Protein AF-A0A8J6VV95-F1 (afdb_monomer_lite)

Secondary structure (DSSP, 8-state):
-----------GGGHHHHHHHHHHHHHHHHHHHHHHHHHHHHSS--BTTB----------S-------HHHHHHHHHHHHHHHHHSS--TTHHHHHHHHHHHHHHHS-SEEEEEEESSTT---TTSHHHHHHHHHHHHSTT--SS--TT-GGG---TTEEEETTEEEEE-TTEEEEEEEE-TT-TTHHHHHHHHHHHHHHHHHHSS--HHHHHHHHHHHHHHHHHHHH-SS--EEEEEE--S-EEEEEETTHHHH---GGGSS-TT---PPSSHHHHHHHHHHHTTTSS-EE-SS---SSS--EEEE-THHHHHHHHHT-TT-GGGSHHHHHHHHHHH--

Radius of gyration: 24.64 Å; chains: 1; bounding box: 71×54×64 Å

Sequence (340 aa):
MLINDFIVIDGEHDRSRLWLRQASDLLTLLVMLRSTIYTRIKGDAGLRRQHIAFVPVGFVGDEELLSLMSDDVQDFLREAQVFICDHHNADAKPVVAKVEQLVRKMFADFNLKGQAKDTQTKSYATYPTLEAFVKSVSRSSSSLLPALDQEALRIPDFLSCIGPFWIEDWGDRQTEERFNFEGWRTEVRSRSGDLLGLLHQIVEGRFPPKLRRPAKELHKLLIREKEAATQEYSTLQSLKTDNIVVALPLDYPHFWTNLHDSEDSFRQQMLEDPGVWRNALGRSLTSQGLVMPVVSQYQAFPWVAVAGRRVTAQLETLFDDRYFMASSELNLLNAILLED

Foldseek 3Di:
DDDDDDDDDDDDPPPPVVVVVVVVSVVVVVLLVCQQVCCVVPVARPDPPDGDRRHDDPDDDDPPPDDDLQVLLLLQLVVLVVVLPDPDDPVVNVLSVLLNVLSLVQQLQKDKDWAAPDPPDDDCVDPVLLLLLLCQCPPPPHDPDDDPPPPSPDDDPQWDDDDQKIKGQRLRTWMKIKGFRPDCPPVCVVSLVVSLVSLVCCLPDPHDPSNNVSSVVVNVQSVVQVVVDPDGSMRMDTDPGSQKMKMFGNNVSVVDDCCPVPPCNPDQPWDDPLVVLQVVRCVLVPPPADWPPSNRGDRHGRMIMGRGNVNVVVVVVLPPPVDPCNDPVNVVVVVVVVVD

Structure (mmCIF, N/CA/C/O backbone):
data_AF-A0A8J6VV95-F1
#
_entry.id   AF-A0A8J6VV95-F1
#
loop_
_atom_site.group_PDB
_atom_site.id
_atom_site.type_symbol
_atom_site.label_atom_id
_atom_site.label_alt_id
_atom_site.label_comp_id
_atom_site.label_asym_id
_atom_site.label_entity_id
_atom_site.label_seq_id
_atom_site.pdbx_PDB_ins_code
_atom_site.Cartn_x
_atom_site.Cartn_y
_atom_site.Cartn_z
_atom_site.occupancy
_atom_site.B_iso_or_equiv
_atom_site.auth_seq_id
_atom_site.auth_comp_id
_atom_site.auth_asym_id
_atom_site.auth_atom_id
_atom_site.pdbx_PDB_model_num
ATOM 1 N N . MET A 1 1 ? -14.379 -13.413 -6.705 1.00 35.03 1 MET A N 1
ATOM 2 C CA . MET A 1 1 ? -15.800 -13.199 -7.048 1.00 35.03 1 MET A CA 1
ATOM 3 C C . MET A 1 1 ? -16.519 -12.979 -5.731 1.00 35.03 1 MET A C 1
ATOM 5 O O . MET A 1 1 ? -16.798 -13.952 -5.051 1.00 35.03 1 MET A O 1
ATOM 9 N N . LEU A 1 2 ? -16.668 -11.723 -5.307 1.00 34.22 2 LEU A N 1
ATOM 10 C CA . LEU A 1 2 ? -17.417 -11.393 -4.092 1.00 34.22 2 LEU A CA 1
ATOM 11 C C . LEU A 1 2 ? -18.894 -11.274 -4.470 1.00 34.22 2 LEU A C 1
ATOM 13 O O . LEU A 1 2 ? -19.224 -10.630 -5.467 1.00 34.22 2 LEU A O 1
ATOM 17 N N . ILE A 1 3 ? -19.748 -11.970 -3.725 1.00 39.31 3 ILE A N 1
ATOM 18 C CA . ILE A 1 3 ? -21.193 -12.015 -3.950 1.00 39.31 3 ILE A CA 1
ATOM 19 C C . ILE A 1 3 ? -21.797 -10.770 -3.312 1.00 39.31 3 ILE A C 1
ATOM 21 O O . ILE A 1 3 ? -22.096 -10.764 -2.125 1.00 39.31 3 ILE A O 1
ATOM 25 N N . ASN A 1 4 ? -21.955 -9.714 -4.099 1.00 38.78 4 ASN A N 1
ATOM 26 C CA . ASN A 1 4 ? -22.555 -8.467 -3.643 1.00 38.78 4 ASN A CA 1
ATOM 27 C C . ASN A 1 4 ? -23.874 -8.267 -4.389 1.00 38.78 4 ASN A C 1
ATOM 29 O O . ASN A 1 4 ? -23.894 -7.610 -5.427 1.00 38.78 4 ASN A O 1
ATOM 33 N N . ASP A 1 5 ? -24.959 -8.857 -3.889 1.00 38.31 5 ASP A N 1
ATOM 34 C CA . ASP A 1 5 ? -26.309 -8.464 -4.302 1.00 38.31 5 ASP A CA 1
ATOM 35 C C . ASP A 1 5 ? -27.062 -7.994 -3.051 1.00 38.31 5 ASP A C 1
ATOM 37 O O . ASP A 1 5 ? -27.442 -8.790 -2.190 1.00 38.31 5 ASP A O 1
ATOM 41 N N . PHE A 1 6 ? -27.174 -6.671 -2.900 1.00 44.06 6 PHE A N 1
ATOM 42 C CA . PHE A 1 6 ? -27.743 -6.015 -1.723 1.00 44.06 6 PHE A CA 1
ATOM 43 C C . PHE A 1 6 ? -29.073 -5.384 -2.111 1.00 44.06 6 PHE A C 1
ATOM 45 O O . PHE A 1 6 ? -29.118 -4.393 -2.840 1.00 44.06 6 PHE A O 1
ATOM 52 N N . ILE A 1 7 ? -30.174 -5.947 -1.620 1.00 38.81 7 ILE A N 1
ATOM 53 C CA . ILE A 1 7 ? -31.492 -5.332 -1.762 1.00 38.81 7 ILE A CA 1
ATOM 54 C C . ILE A 1 7 ? -32.016 -5.041 -0.366 1.00 38.81 7 ILE A C 1
ATOM 56 O O . ILE A 1 7 ? -32.359 -5.952 0.383 1.00 38.81 7 ILE A O 1
ATOM 60 N N . VAL A 1 8 ? -32.083 -3.753 -0.036 1.00 39.56 8 VAL A N 1
ATOM 61 C CA . VAL A 1 8 ? -32.729 -3.251 1.177 1.00 39.56 8 VAL A CA 1
ATOM 62 C C . VAL A 1 8 ? -34.241 -3.291 0.956 1.00 39.56 8 VAL A C 1
ATOM 64 O O . VAL A 1 8 ? -34.743 -2.634 0.044 1.00 39.56 8 VAL A O 1
ATOM 67 N N . ILE A 1 9 ? -34.979 -4.047 1.773 1.00 47.53 9 ILE A N 1
ATOM 68 C CA . ILE A 1 9 ? -36.445 -3.949 1.829 1.00 47.53 9 ILE A CA 1
ATOM 69 C C . ILE A 1 9 ? -36.886 -3.886 3.291 1.00 47.53 9 ILE A C 1
ATOM 71 O O . ILE A 1 9 ? -36.595 -4.788 4.075 1.00 47.53 9 ILE A O 1
ATOM 75 N N . ASP A 1 10 ? -37.621 -2.828 3.632 1.00 41.72 10 ASP A N 1
ATOM 76 C CA . ASP A 1 10 ? -38.351 -2.694 4.891 1.00 41.72 10 ASP A CA 1
ATOM 77 C C . ASP A 1 10 ? -39.621 -3.566 4.872 1.00 41.72 10 ASP A C 1
ATOM 79 O O . ASP A 1 10 ? -40.507 -3.370 4.038 1.00 41.72 10 ASP A O 1
ATOM 83 N N . GLY A 1 11 ? -39.739 -4.504 5.821 1.00 51.88 11 GLY A N 1
ATOM 84 C CA . GLY A 1 11 ? -41.007 -5.160 6.178 1.00 51.88 11 GLY A CA 1
ATOM 85 C C . GLY A 1 11 ? -40.991 -6.697 6.247 1.00 51.88 11 GLY A C 1
ATOM 86 O O . GLY A 1 11 ? -40.394 -7.382 5.424 1.00 51.88 11 GLY A O 1
ATOM 87 N N . GLU A 1 12 ? -41.726 -7.263 7.215 1.00 53.66 12 GLU A N 1
ATOM 88 C CA . GLU A 1 12 ? -41.791 -8.714 7.505 1.00 53.66 12 GLU A CA 1
ATOM 89 C C . GLU A 1 12 ? -42.548 -9.576 6.464 1.00 53.66 12 GLU A C 1
ATOM 91 O O . GLU A 1 12 ? -42.634 -10.795 6.614 1.00 53.66 12 GLU A O 1
ATOM 96 N N . HIS A 1 13 ? -43.116 -8.990 5.406 1.00 49.09 13 HIS A N 1
ATOM 97 C CA . HIS A 1 13 ? -44.182 -9.630 4.617 1.00 49.09 13 HIS A CA 1
ATOM 98 C C . HIS A 1 13 ? -43.746 -10.507 3.424 1.00 49.09 13 HIS A C 1
ATOM 100 O O . HIS A 1 13 ? -44.620 -10.971 2.695 1.00 49.09 13 HIS A O 1
ATOM 106 N N . ASP A 1 14 ? -42.456 -10.809 3.210 1.00 60.94 14 ASP A N 1
ATOM 107 C CA . ASP A 1 14 ? -42.065 -11.642 2.049 1.00 60.94 14 ASP A CA 1
ATOM 108 C C . ASP A 1 14 ? -40.889 -12.618 2.273 1.00 60.94 14 ASP A C 1
ATOM 110 O O . ASP A 1 14 ? -40.113 -12.916 1.363 1.00 60.94 14 ASP A O 1
ATOM 114 N N . ARG A 1 15 ? -40.751 -13.169 3.491 1.00 59.12 15 ARG A N 1
ATOM 115 C CA . ARG A 1 15 ? -39.658 -14.105 3.849 1.00 59.12 15 ARG A CA 1
ATOM 116 C C . ARG A 1 15 ? -39.538 -15.319 2.917 1.00 59.12 15 ARG A C 1
ATOM 118 O O . ARG A 1 15 ? -38.428 -15.731 2.596 1.00 59.12 15 ARG A O 1
ATOM 125 N N . SER A 1 16 ? -40.652 -15.894 2.460 1.00 64.00 16 SER A N 1
ATOM 126 C CA . SER A 1 16 ? -40.629 -17.093 1.606 1.00 64.00 16 SER A CA 1
ATOM 127 C C . SER A 1 16 ? -40.140 -16.808 0.184 1.00 64.00 16 SER A C 1
ATOM 129 O O . SER A 1 16 ? -39.400 -17.616 -0.377 1.00 64.00 16 SER A O 1
ATOM 131 N N . ARG A 1 17 ? -40.515 -15.665 -0.410 1.00 64.44 17 ARG A N 1
ATOM 132 C CA . ARG A 1 17 ? -40.002 -15.274 -1.733 1.00 64.44 17 ARG A CA 1
ATOM 133 C C . ARG A 1 17 ? -38.558 -14.803 -1.659 1.00 64.44 17 ARG A C 1
ATOM 135 O O . ARG A 1 17 ? -37.790 -15.119 -2.563 1.00 64.44 17 ARG A O 1
ATOM 142 N N . LEU A 1 18 ? -38.186 -14.117 -0.577 1.00 61.59 18 LEU A N 1
ATOM 143 C CA . LEU A 1 18 ? -36.796 -13.769 -0.279 1.00 61.59 18 LEU A CA 1
ATOM 144 C C . LEU A 1 18 ? -35.919 -15.021 -0.222 1.00 61.59 18 LEU A C 1
ATOM 146 O O . LEU A 1 18 ? -34.924 -15.087 -0.936 1.00 61.59 18 LEU A O 1
ATOM 150 N N . TRP A 1 19 ? -36.337 -16.047 0.523 1.00 64.44 19 TRP A N 1
ATOM 151 C CA . TRP A 1 19 ? -35.599 -17.309 0.608 1.00 64.44 19 TRP A CA 1
ATOM 152 C C . TRP A 1 19 ? -35.463 -18.004 -0.753 1.00 64.44 19 TRP A C 1
ATOM 154 O O . TRP A 1 19 ? -34.387 -18.476 -1.113 1.00 64.44 19 TRP A O 1
ATOM 164 N N . LEU A 1 20 ? -36.538 -18.040 -1.548 1.00 67.56 20 LEU A N 1
ATOM 165 C CA . LEU A 1 20 ? -36.524 -18.686 -2.864 1.00 67.56 20 LEU A CA 1
ATOM 166 C C . LEU A 1 20 ? -35.618 -17.948 -3.859 1.00 67.56 20 LEU A C 1
ATOM 168 O O . LEU A 1 20 ? -34.902 -18.586 -4.632 1.00 67.56 20 LEU A O 1
ATOM 172 N N . ARG A 1 21 ? -35.608 -16.613 -3.807 1.00 64.56 21 ARG A N 1
ATOM 173 C CA . ARG A 1 21 ? -34.684 -15.780 -4.578 1.00 64.56 21 ARG A CA 1
ATOM 174 C C . ARG A 1 21 ? -33.237 -16.023 -4.147 1.00 64.56 21 ARG A C 1
ATOM 176 O O . ARG A 1 21 ? -32.419 -16.372 -4.985 1.00 64.56 21 ARG A O 1
ATOM 183 N N . GLN A 1 22 ? -32.957 -15.982 -2.846 1.00 60.75 22 GLN A N 1
ATOM 184 C CA . GLN A 1 22 ? -31.623 -16.232 -2.287 1.00 60.75 22 GLN A CA 1
ATOM 185 C C . GLN A 1 22 ? -31.085 -17.628 -2.642 1.00 60.75 22 GLN A C 1
ATOM 187 O O . GLN A 1 22 ? -29.923 -17.768 -3.019 1.00 60.75 22 GLN A O 1
ATOM 192 N N . ALA A 1 23 ? -31.928 -18.664 -2.584 1.00 66.56 23 ALA A N 1
ATOM 193 C CA . ALA A 1 23 ? -31.558 -20.018 -2.993 1.00 66.56 23 ALA A CA 1
ATOM 194 C C . ALA A 1 23 ? -31.265 -20.109 -4.503 1.00 66.56 23 ALA A C 1
ATOM 196 O O . ALA A 1 23 ? -30.330 -20.799 -4.916 1.00 66.56 23 ALA A O 1
ATOM 197 N N . SER A 1 24 ? -32.037 -19.395 -5.330 1.00 68.75 24 SER A N 1
ATOM 198 C CA . SER A 1 24 ? -31.800 -19.290 -6.774 1.00 68.75 24 SER A CA 1
ATOM 199 C C . SER A 1 24 ? -30.495 -18.556 -7.089 1.00 68.75 24 SER A C 1
ATOM 201 O O . SER A 1 24 ? -29.740 -18.995 -7.959 1.00 68.75 24 SER A O 1
ATOM 203 N N . ASP A 1 25 ? -30.195 -17.479 -6.368 1.00 63.47 25 ASP A N 1
ATOM 204 C CA . ASP A 1 25 ? -28.975 -16.691 -6.546 1.00 63.47 25 ASP A CA 1
ATOM 205 C C . ASP A 1 25 ? -27.740 -17.509 -6.142 1.00 63.47 25 ASP A C 1
ATOM 207 O O . ASP A 1 25 ? -26.758 -17.558 -6.884 1.00 63.47 25 ASP A O 1
ATOM 211 N N . LEU A 1 26 ? -27.818 -18.267 -5.041 1.00 66.62 26 LEU A N 1
ATOM 212 C CA . LEU A 1 26 ? -26.763 -19.194 -4.616 1.00 66.62 26 LEU A CA 1
ATOM 213 C C . LEU A 1 26 ? -26.532 -20.321 -5.635 1.00 66.62 26 LEU A C 1
ATOM 215 O O . LEU A 1 26 ? -25.390 -20.644 -5.968 1.00 66.62 26 LEU A O 1
ATOM 219 N N . LEU A 1 27 ? -27.603 -20.908 -6.175 1.00 72.62 27 LEU A N 1
ATOM 220 C CA . LEU A 1 27 ? -27.488 -21.913 -7.232 1.00 72.62 27 LEU A CA 1
ATOM 221 C C . LEU A 1 27 ? -26.845 -21.315 -8.492 1.00 72.62 27 LEU A C 1
ATOM 223 O O . LEU A 1 27 ? -25.952 -21.927 -9.079 1.00 72.62 27 LEU A O 1
ATOM 227 N N . THR A 1 28 ? -27.260 -20.108 -8.877 1.00 73.06 28 THR A N 1
ATOM 228 C CA . THR A 1 28 ? -26.688 -19.369 -10.010 1.00 73.06 28 THR A CA 1
ATOM 229 C C . THR A 1 28 ? -25.199 -19.131 -9.792 1.00 73.06 28 THR A C 1
ATOM 231 O O . THR A 1 28 ? -24.396 -19.394 -10.686 1.00 73.06 28 THR A O 1
ATOM 234 N N . LEU A 1 29 ? -24.805 -18.734 -8.583 1.00 70.81 29 LEU A N 1
ATOM 235 C CA . LEU A 1 29 ? -23.413 -18.542 -8.208 1.00 70.81 29 LEU A CA 1
ATOM 236 C C . LEU A 1 29 ? -22.583 -19.822 -8.340 1.00 70.81 29 LEU A C 1
ATOM 238 O O . LEU A 1 29 ? -21.538 -19.812 -8.988 1.00 70.81 29 LEU A O 1
ATOM 242 N N . LEU A 1 30 ? -23.046 -20.929 -7.758 1.00 75.19 30 LEU A N 1
ATOM 243 C CA . LEU A 1 30 ? -22.351 -22.217 -7.824 1.00 75.19 30 LEU A CA 1
ATOM 244 C C . LEU A 1 30 ? -22.208 -22.699 -9.272 1.00 75.19 30 LEU A C 1
ATOM 246 O O . LEU A 1 30 ? -21.165 -23.233 -9.659 1.00 75.19 30 LEU A O 1
ATOM 250 N N . VAL A 1 31 ? -23.237 -22.472 -10.094 1.00 78.12 31 VAL A N 1
ATOM 251 C CA . VAL A 1 31 ? -23.191 -22.752 -11.530 1.00 78.12 31 VAL A CA 1
ATOM 252 C C . VAL A 1 31 ? -22.166 -21.857 -12.228 1.00 78.12 31 VAL A C 1
ATOM 254 O O . VAL A 1 31 ? -21.366 -22.387 -12.997 1.00 78.12 31 VAL A O 1
ATOM 257 N N . MET A 1 32 ? -22.124 -20.550 -11.949 1.00 75.62 32 MET A N 1
ATOM 258 C CA . MET A 1 32 ? -21.135 -19.619 -12.517 1.00 75.62 32 MET A CA 1
ATOM 259 C C . MET A 1 32 ? -19.700 -19.978 -12.114 1.00 75.62 32 MET A C 1
ATOM 261 O O . MET A 1 32 ? -18.801 -19.985 -12.956 1.00 75.62 32 MET A O 1
ATOM 265 N N . LEU A 1 33 ? -19.480 -20.343 -10.852 1.00 75.12 33 LEU A N 1
ATOM 266 C CA . LEU A 1 33 ? -18.166 -20.697 -10.319 1.00 75.12 33 LEU A CA 1
ATOM 267 C C . LEU A 1 33 ? -17.659 -22.004 -10.939 1.00 75.12 33 LEU A C 1
ATOM 269 O O . LEU A 1 33 ? -16.556 -22.059 -11.485 1.00 75.12 33 LEU A O 1
ATOM 273 N N . ARG A 1 34 ? -18.509 -23.036 -10.984 1.00 80.50 34 ARG A N 1
ATOM 274 C CA . ARG A 1 34 ? -18.199 -24.281 -11.697 1.00 80.50 34 ARG A CA 1
ATOM 275 C C . ARG A 1 34 ? -17.937 -24.029 -13.183 1.00 80.50 34 ARG A C 1
ATOM 277 O O . ARG A 1 34 ? -16.982 -24.579 -13.723 1.00 80.50 34 ARG A O 1
ATOM 284 N N . SER A 1 35 ? -18.762 -23.204 -13.827 1.00 79.75 35 SER A N 1
ATOM 285 C CA . SER A 1 35 ? -18.635 -22.848 -15.248 1.00 79.75 35 SER A CA 1
ATOM 286 C C . SER A 1 35 ? -17.318 -22.135 -15.540 1.00 79.75 35 SER A C 1
ATOM 288 O O . SER A 1 35 ? -16.660 -22.439 -16.532 1.00 79.75 35 SER A O 1
ATOM 290 N N . THR A 1 36 ? -16.894 -21.239 -14.651 1.00 76.00 36 THR A N 1
ATOM 291 C CA . THR A 1 36 ? -15.605 -20.540 -14.713 1.00 76.00 36 THR A CA 1
ATOM 292 C C . THR A 1 36 ? -14.435 -21.519 -14.679 1.00 76.00 36 THR A C 1
ATOM 294 O O . THR A 1 36 ? -13.562 -21.489 -15.548 1.00 76.00 36 THR A O 1
ATOM 297 N N . ILE A 1 37 ? -14.434 -22.425 -13.695 1.00 76.00 37 ILE A N 1
ATOM 298 C CA . ILE A 1 37 ? -13.388 -23.444 -13.544 1.00 76.00 37 ILE A CA 1
ATOM 299 C C . ILE A 1 37 ? -13.344 -24.332 -14.793 1.00 76.00 37 ILE A C 1
ATOM 301 O O . ILE A 1 37 ? -12.277 -24.570 -15.357 1.00 76.00 37 ILE A O 1
ATOM 305 N N . TYR A 1 38 ? -14.507 -24.781 -15.269 1.00 76.69 38 TYR A N 1
ATOM 306 C CA . TYR A 1 38 ? -14.602 -25.630 -16.456 1.00 76.69 38 TYR A CA 1
ATOM 307 C C . TYR A 1 38 ? -14.108 -24.919 -17.718 1.00 76.69 38 TYR A C 1
ATOM 309 O O . TYR A 1 38 ? -13.348 -25.504 -18.489 1.00 76.69 38 TYR A O 1
ATOM 317 N N . THR A 1 39 ? -14.453 -23.639 -17.875 1.00 82.25 39 THR A N 1
ATOM 318 C CA . THR A 1 39 ? -13.991 -22.807 -18.991 1.00 82.25 39 THR A CA 1
ATOM 319 C C . THR A 1 39 ? -12.473 -22.673 -18.972 1.00 82.25 39 THR A C 1
ATOM 321 O O . THR A 1 39 ? -11.836 -22.798 -20.013 1.00 82.25 39 THR A O 1
ATOM 324 N N . ARG A 1 40 ? -11.860 -22.503 -17.796 1.00 77.62 40 ARG A N 1
ATOM 325 C CA . ARG A 1 40 ? -10.399 -22.416 -17.674 1.00 77.62 40 ARG A CA 1
ATOM 326 C C . ARG A 1 40 ? -9.692 -23.724 -18.038 1.00 77.62 40 ARG A C 1
ATOM 328 O O . ARG A 1 40 ? -8.624 -23.686 -18.637 1.00 77.62 40 ARG A O 1
ATOM 335 N N . ILE A 1 41 ? -10.280 -24.868 -17.686 1.00 76.75 41 ILE A N 1
ATOM 336 C CA . ILE A 1 41 ? -9.680 -26.191 -17.924 1.00 76.75 41 ILE A CA 1
ATOM 337 C C . ILE A 1 41 ? -9.915 -26.672 -19.363 1.00 76.75 41 ILE A C 1
ATOM 339 O O . ILE A 1 41 ? -9.026 -27.270 -19.964 1.00 76.75 41 ILE A O 1
ATOM 343 N N . LYS A 1 42 ? -11.120 -26.466 -19.906 1.00 82.12 42 LYS A N 1
ATOM 344 C CA . LYS A 1 42 ? -11.576 -27.089 -21.162 1.00 82.12 42 LYS A CA 1
ATOM 345 C C . LYS A 1 42 ? -11.943 -26.102 -22.269 1.00 82.12 42 LYS A C 1
ATOM 347 O O . LYS A 1 42 ? -12.234 -26.542 -23.376 1.00 82.12 42 LYS A O 1
ATOM 352 N N . GLY A 1 43 ? -11.964 -24.802 -21.985 1.00 81.88 43 GLY A N 1
ATOM 353 C CA . GLY A 1 43 ? -12.433 -23.770 -22.914 1.00 81.88 43 GLY A CA 1
ATOM 354 C C . GLY A 1 43 ? -13.959 -23.650 -23.026 1.00 81.88 43 GLY A C 1
ATOM 355 O O . GLY A 1 43 ? -14.433 -22.875 -23.849 1.00 81.88 43 GLY A O 1
ATOM 356 N N . ASP A 1 44 ? -14.731 -24.388 -22.220 1.00 83.38 44 ASP A N 1
ATOM 357 C CA . ASP A 1 44 ? -16.204 -24.395 -22.225 1.00 83.38 44 ASP A CA 1
ATOM 358 C C . ASP A 1 44 ? -16.750 -24.570 -20.797 1.00 83.38 44 ASP A C 1
ATOM 360 O O . ASP A 1 44 ? -16.162 -25.290 -19.989 1.00 83.38 44 ASP A O 1
ATOM 364 N N . ALA A 1 45 ? -17.890 -23.952 -20.487 1.00 81.94 45 ALA A N 1
ATOM 365 C CA . ALA A 1 45 ? -18.528 -23.964 -19.169 1.00 81.94 45 ALA A CA 1
ATOM 366 C C . ALA A 1 45 ? -19.125 -25.326 -18.781 1.00 81.94 45 ALA A C 1
ATOM 368 O O . ALA A 1 45 ? -19.457 -25.551 -17.616 1.00 81.94 45 ALA A O 1
ATOM 369 N N . GLY A 1 46 ? -19.278 -26.254 -19.734 1.00 75.88 46 GLY A N 1
ATOM 370 C CA . GLY A 1 46 ? -19.807 -27.594 -19.466 1.00 75.88 46 GLY A CA 1
ATOM 371 C C . GLY A 1 46 ? -21.297 -27.610 -19.100 1.00 75.88 46 GLY A C 1
ATOM 372 O O . GLY A 1 46 ? -21.763 -28.544 -18.436 1.00 75.88 46 GLY A O 1
ATOM 373 N N . LEU A 1 47 ? -22.049 -26.589 -19.524 1.00 79.00 47 LEU A N 1
ATOM 374 C CA . LEU A 1 47 ? -23.498 -26.514 -19.366 1.00 79.00 47 LEU A CA 1
ATOM 375 C C . LEU A 1 47 ? -24.183 -27.393 -20.418 1.00 79.00 47 LEU A C 1
ATOM 377 O O . LEU A 1 47 ? -23.897 -27.339 -21.614 1.00 79.00 47 LEU A O 1
ATOM 381 N N . ARG A 1 48 ? -25.107 -28.256 -19.978 1.00 72.69 48 ARG A N 1
ATOM 382 C CA . ARG A 1 48 ? -25.797 -29.182 -20.888 1.00 72.69 48 ARG A CA 1
ATOM 383 C C . ARG A 1 48 ? -26.570 -28.384 -21.942 1.00 72.69 48 ARG A C 1
ATOM 385 O O . ARG A 1 48 ? -27.479 -27.642 -21.590 1.00 72.69 48 ARG A O 1
ATOM 392 N N . ARG A 1 49 ? -26.267 -28.635 -23.222 1.00 75.38 49 ARG A N 1
ATOM 393 C CA . ARG A 1 49 ? -26.892 -28.018 -24.414 1.00 75.38 49 ARG A CA 1
ATOM 394 C C . ARG A 1 49 ? -26.499 -26.560 -24.695 1.00 75.38 49 ARG A C 1
ATOM 396 O O . ARG A 1 49 ? -27.103 -25.957 -25.577 1.00 75.38 49 ARG A O 1
ATOM 403 N N . GLN A 1 50 ? -25.510 -26.001 -23.999 1.00 74.50 50 GLN A N 1
ATOM 404 C CA . GLN A 1 50 ? -25.020 -24.643 -24.242 1.00 74.50 50 GLN A CA 1
ATOM 405 C C . GLN A 1 50 ? -23.489 -24.639 -24.246 1.00 74.50 50 GLN A C 1
ATOM 407 O O . GLN A 1 50 ? -22.876 -24.972 -23.238 1.00 74.50 50 GLN A O 1
ATOM 412 N N . HIS A 1 51 ? -22.886 -24.258 -25.372 1.00 77.44 51 HIS A N 1
ATOM 413 C CA . HIS A 1 51 ? -21.442 -24.038 -25.477 1.00 77.44 51 HIS A CA 1
ATOM 414 C C . HIS A 1 51 ? -21.160 -22.572 -25.171 1.00 77.44 51 HIS A C 1
ATOM 416 O O . HIS A 1 51 ? -21.373 -21.705 -26.020 1.00 77.44 51 HIS A O 1
ATOM 422 N N . ILE A 1 52 ? -20.770 -22.289 -23.934 1.00 80.31 52 ILE A N 1
ATOM 423 C CA . ILE A 1 52 ? -20.559 -20.930 -23.435 1.00 80.31 52 ILE A CA 1
ATOM 424 C C . ILE A 1 52 ? -19.223 -20.929 -22.708 1.00 80.31 52 ILE A C 1
ATOM 426 O O . ILE A 1 52 ? -18.995 -21.759 -21.839 1.00 80.31 52 ILE A O 1
ATOM 430 N N . ALA A 1 53 ? -18.350 -19.981 -23.024 1.00 78.50 53 ALA A N 1
ATOM 431 C CA . ALA A 1 53 ? -17.185 -19.704 -22.198 1.00 78.50 53 ALA A CA 1
ATOM 432 C C . ALA A 1 53 ? -17.586 -18.696 -21.119 1.00 78.50 53 ALA A C 1
ATOM 434 O O . ALA A 1 53 ? -18.064 -17.606 -21.433 1.00 78.50 53 ALA A O 1
ATOM 435 N N . PHE A 1 54 ? -17.400 -19.056 -19.852 1.00 72.31 54 PHE A N 1
ATOM 436 C CA . PHE A 1 54 ? -17.618 -18.149 -18.733 1.00 72.31 54 PHE A CA 1
ATOM 437 C C . PHE A 1 54 ? -16.264 -17.689 -18.191 1.00 72.31 54 PHE A C 1
ATOM 439 O O . PHE A 1 54 ? -15.518 -18.476 -17.609 1.00 72.31 54 PHE A O 1
ATOM 446 N N . VAL A 1 55 ? -15.934 -16.416 -18.409 1.00 68.25 55 VAL A N 1
ATOM 447 C CA . VAL A 1 55 ? -14.688 -15.801 -17.939 1.00 68.25 55 VAL A CA 1
ATOM 448 C C . VAL A 1 55 ? -15.054 -14.717 -16.930 1.00 68.25 55 VAL A C 1
ATOM 450 O O . VAL A 1 55 ? -15.676 -13.730 -17.325 1.00 68.25 55 VAL A O 1
ATOM 453 N N . PRO A 1 56 ? -14.699 -14.863 -15.641 1.00 56.62 56 PRO A N 1
ATOM 454 C CA . PRO A 1 56 ? -14.885 -13.791 -14.685 1.00 56.62 56 PRO A CA 1
ATOM 455 C C . PRO A 1 56 ? -13.940 -12.660 -15.074 1.00 56.62 56 PRO A C 1
ATOM 457 O O . PRO A 1 56 ? -12.717 -12.794 -15.028 1.00 56.62 56 PRO A O 1
ATOM 460 N N . VAL A 1 57 ? -14.511 -11.532 -15.463 1.00 50.25 57 VAL A N 1
ATOM 461 C CA . VAL A 1 57 ? -13.793 -10.269 -15.374 1.00 50.25 57 VAL A CA 1
ATOM 462 C C . VAL A 1 57 ? -13.766 -9.882 -13.898 1.00 50.25 57 VAL A C 1
ATOM 464 O O . VAL A 1 57 ? -14.760 -10.048 -13.188 1.00 50.25 57 VAL A O 1
ATOM 467 N N . GLY A 1 58 ? -12.603 -9.446 -13.410 1.00 44.19 58 GLY A N 1
ATOM 468 C CA . GLY A 1 58 ? -12.494 -8.867 -12.073 1.00 44.19 58 GLY A CA 1
ATOM 469 C C . GLY A 1 58 ? -13.452 -7.686 -11.906 1.00 44.19 58 GLY A C 1
ATOM 470 O O . GLY A 1 58 ? -14.089 -7.243 -12.862 1.00 44.19 58 GLY A O 1
ATOM 471 N N . PHE A 1 59 ? -13.565 -7.180 -10.682 1.00 42.81 59 PHE A N 1
ATOM 472 C CA . PHE A 1 59 ? -14.380 -6.000 -10.411 1.00 42.81 59 PHE A CA 1
ATOM 473 C C . PHE A 1 59 ? -13.920 -4.845 -11.322 1.00 42.81 59 PHE A C 1
ATOM 475 O O . PHE A 1 59 ? -12.784 -4.399 -11.218 1.00 42.81 59 PHE A O 1
ATOM 482 N N . VAL A 1 60 ? -14.782 -4.398 -12.240 1.00 43.34 60 VAL A N 1
ATOM 483 C CA . VAL A 1 60 ? -14.586 -3.173 -13.027 1.00 43.34 60 VAL A CA 1
ATOM 484 C C . VAL A 1 60 ? -15.481 -2.128 -12.385 1.00 43.34 60 VAL A C 1
ATOM 486 O O . VAL A 1 60 ? -16.685 -2.112 -12.624 1.00 43.34 60 VAL A O 1
ATOM 489 N N . GLY A 1 61 ? -14.921 -1.304 -11.508 1.00 43.22 61 GLY A N 1
ATOM 490 C CA . GLY A 1 61 ? -15.678 -0.224 -10.888 1.00 43.22 61 GLY A CA 1
ATOM 491 C C . GLY A 1 61 ? -14.957 0.354 -9.685 1.00 43.22 61 GLY A C 1
ATOM 492 O O . GLY A 1 61 ? -14.728 -0.372 -8.720 1.00 43.22 61 GLY A O 1
ATOM 493 N N . ASP A 1 62 ? -14.678 1.651 -9.767 1.00 46.91 62 ASP A N 1
ATOM 494 C CA . ASP A 1 62 ? -14.033 2.557 -8.806 1.00 46.91 62 ASP A CA 1
ATOM 495 C C . ASP A 1 62 ? -12.565 2.279 -8.462 1.00 46.91 62 ASP A C 1
ATOM 497 O O . ASP A 1 62 ? -12.166 2.389 -7.305 1.00 46.91 62 ASP A O 1
ATOM 501 N N . GLU A 1 63 ? -11.724 2.003 -9.463 1.00 52.12 63 GLU A N 1
ATOM 502 C CA . GLU A 1 63 ? -10.359 2.530 -9.356 1.00 52.12 63 GLU A CA 1
ATOM 503 C C . GLU A 1 63 ? -10.495 4.050 -9.462 1.00 52.12 63 GLU A C 1
ATOM 505 O O . GLU A 1 63 ? -10.756 4.595 -10.540 1.00 52.12 63 GLU A O 1
ATOM 510 N N . GLU A 1 64 ? -10.424 4.740 -8.324 1.00 56.62 64 GLU A N 1
ATOM 511 C CA . GLU A 1 64 ? -10.241 6.183 -8.340 1.00 56.62 64 GLU A CA 1
ATOM 512 C C . GLU A 1 64 ? -8.992 6.449 -9.189 1.00 56.62 64 GLU A C 1
ATOM 514 O O . GLU A 1 64 ? -7.930 5.891 -8.913 1.00 56.62 64 GLU A O 1
ATOM 519 N N . LEU A 1 65 ? -9.129 7.236 -10.263 1.00 57.50 65 LEU A N 1
ATOM 520 C CA . LEU A 1 65 ? -8.026 7.601 -11.158 1.00 57.50 65 LEU A CA 1
ATOM 521 C C . LEU A 1 65 ? -7.100 8.601 -10.449 1.00 57.50 65 LEU A C 1
ATOM 523 O O . LEU A 1 65 ? -6.955 9.755 -10.854 1.00 57.50 65 LEU A O 1
ATOM 527 N N . LEU A 1 66 ? -6.507 8.157 -9.349 1.00 67.94 66 LEU A N 1
ATOM 528 C CA . LEU A 1 66 ? -5.420 8.814 -8.659 1.00 67.94 66 LEU A CA 1
ATOM 529 C C . LEU A 1 66 ? -4.139 8.450 -9.396 1.00 67.94 66 LEU A C 1
ATOM 531 O O . LEU A 1 66 ? -3.866 7.286 -9.650 1.00 67.94 66 LEU A O 1
ATOM 535 N N . SER A 1 67 ? -3.370 9.468 -9.762 1.00 72.88 67 SER A N 1
ATOM 536 C CA . SER A 1 67 ? -1.999 9.285 -10.224 1.00 72.88 67 SER A CA 1
ATOM 537 C C . SER A 1 67 ? -1.092 9.569 -9.037 1.00 72.88 67 SER A C 1
ATOM 539 O O . SER A 1 67 ? -0.927 10.731 -8.654 1.00 72.88 67 SER A O 1
ATOM 541 N N . LEU A 1 68 ? -0.565 8.511 -8.429 1.00 81.31 68 LEU A N 1
ATOM 542 C CA . LEU A 1 68 ? 0.376 8.574 -7.316 1.00 81.31 68 LEU A CA 1
ATOM 543 C C . LEU A 1 68 ? 1.809 8.537 -7.855 1.00 81.31 68 LEU A C 1
ATOM 545 O O . LEU A 1 68 ? 2.096 7.839 -8.827 1.00 81.31 68 LEU A O 1
ATOM 549 N N . MET A 1 69 ? 2.750 9.213 -7.194 1.00 83.25 69 MET A N 1
ATOM 550 C CA . MET A 1 69 ? 4.180 9.017 -7.483 1.00 83.25 69 MET A CA 1
ATOM 551 C C . MET A 1 69 ? 4.589 7.568 -7.219 1.00 83.25 69 MET A C 1
ATOM 553 O O . MET A 1 69 ? 5.440 7.000 -7.907 1.00 83.25 69 MET A O 1
ATOM 557 N N . SER A 1 70 ? 3.946 6.957 -6.228 1.00 87.56 70 SER A N 1
ATOM 558 C CA . SER A 1 70 ? 4.095 5.549 -5.902 1.00 87.56 70 SER A CA 1
ATOM 559 C C . SER A 1 70 ? 3.693 4.622 -7.072 1.00 87.56 70 SER A C 1
ATOM 561 O O . SER A 1 70 ? 4.323 3.574 -7.234 1.00 87.56 70 SER A O 1
ATOM 563 N N . ASP A 1 71 ? 2.736 5.001 -7.932 1.00 87.88 71 ASP A N 1
ATOM 564 C CA . ASP A 1 71 ? 2.356 4.201 -9.113 1.00 87.88 71 ASP A CA 1
ATOM 565 C C . ASP A 1 71 ? 3.522 4.099 -10.102 1.00 87.88 71 ASP A C 1
ATOM 567 O O . ASP A 1 71 ? 3.906 3.000 -10.506 1.00 87.88 71 ASP A O 1
ATOM 571 N N . ASP A 1 72 ? 4.157 5.232 -10.425 1.00 88.62 72 ASP A N 1
ATOM 572 C CA . ASP A 1 72 ? 5.294 5.285 -11.352 1.00 88.62 72 ASP A CA 1
ATOM 573 C C . ASP A 1 72 ? 6.485 4.456 -10.842 1.00 88.62 72 ASP A C 1
ATOM 575 O O . ASP A 1 72 ? 7.169 3.772 -11.615 1.00 88.62 72 ASP A O 1
ATOM 579 N N . VAL A 1 73 ? 6.728 4.484 -9.525 1.00 90.94 73 VAL A N 1
ATOM 580 C CA . VAL A 1 73 ? 7.762 3.665 -8.878 1.00 90.94 73 VAL A CA 1
ATOM 581 C C . VAL A 1 73 ? 7.409 2.180 -8.982 1.00 90.94 73 VAL A C 1
ATOM 583 O O . VAL A 1 73 ? 8.269 1.375 -9.349 1.00 90.94 73 VAL A O 1
ATOM 586 N N . GLN A 1 74 ? 6.164 1.794 -8.683 1.00 91.56 74 GLN A N 1
ATOM 587 C CA . GLN A 1 74 ? 5.738 0.395 -8.746 1.00 91.56 74 GLN A CA 1
ATOM 588 C C . GLN A 1 74 ? 5.804 -0.147 -10.174 1.00 91.56 74 GLN A C 1
ATOM 590 O O . GLN A 1 74 ? 6.363 -1.227 -10.391 1.00 91.56 74 GLN A O 1
ATOM 595 N N . ASP A 1 75 ? 5.267 0.598 -11.136 1.00 91.69 75 ASP A N 1
ATOM 596 C CA . ASP A 1 75 ? 5.260 0.229 -12.545 1.00 91.69 75 ASP A CA 1
ATOM 597 C C . ASP A 1 75 ? 6.683 0.048 -13.065 1.00 91.69 75 ASP A C 1
ATOM 599 O O . ASP A 1 75 ? 6.982 -0.967 -13.701 1.00 91.69 75 ASP A O 1
ATOM 603 N N . PHE A 1 76 ? 7.596 0.969 -12.736 1.00 94.25 76 PHE A N 1
ATOM 604 C CA . PHE A 1 76 ? 8.996 0.818 -13.113 1.00 94.25 76 PHE A CA 1
ATOM 605 C C . PHE A 1 76 ? 9.619 -0.445 -12.510 1.00 94.25 76 PHE A C 1
ATOM 607 O O . PHE A 1 76 ? 10.215 -1.233 -13.241 1.00 94.25 76 PHE A O 1
ATOM 614 N N . LEU A 1 77 ? 9.487 -0.660 -11.195 1.00 94.19 77 LEU A N 1
ATOM 615 C CA . LEU A 1 77 ? 10.097 -1.809 -10.514 1.00 94.19 77 LEU A CA 1
ATOM 616 C C . LEU A 1 77 ? 9.539 -3.144 -11.028 1.00 94.19 77 LEU A C 1
ATOM 618 O O . LEU A 1 77 ? 10.300 -4.096 -11.213 1.00 94.19 77 LEU A O 1
ATOM 622 N N . ARG A 1 78 ? 8.230 -3.216 -11.297 1.00 93.25 78 ARG A N 1
ATOM 623 C CA . ARG A 1 78 ? 7.580 -4.409 -11.855 1.00 93.25 78 ARG A CA 1
ATOM 624 C C . ARG A 1 78 ? 8.105 -4.714 -13.254 1.00 93.25 78 ARG A C 1
ATOM 626 O O . ARG A 1 78 ? 8.550 -5.832 -13.510 1.00 93.25 78 ARG A O 1
ATOM 633 N N . GLU A 1 79 ? 8.082 -3.732 -14.151 1.00 93.50 79 GLU A N 1
ATOM 634 C CA . GLU A 1 79 ? 8.520 -3.926 -15.536 1.00 93.50 79 GLU A CA 1
ATOM 635 C C . GLU A 1 79 ? 10.038 -4.149 -15.631 1.00 93.50 79 GLU A C 1
ATOM 637 O O . GLU A 1 79 ? 10.493 -4.931 -16.466 1.00 93.50 79 GLU A O 1
ATOM 642 N N . ALA A 1 80 ? 10.833 -3.530 -14.750 1.00 92.81 80 ALA A N 1
ATOM 643 C CA . ALA A 1 80 ? 12.268 -3.782 -14.646 1.00 92.81 80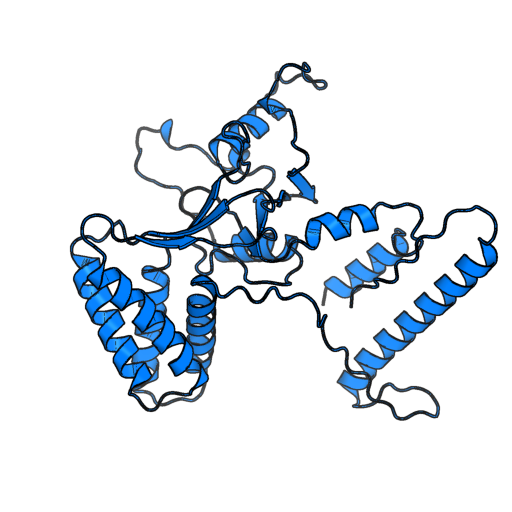 ALA A CA 1
ATOM 644 C C . ALA A 1 80 ? 12.552 -5.236 -14.248 1.00 92.81 80 ALA A C 1
ATOM 646 O O . ALA A 1 80 ? 13.392 -5.882 -14.874 1.00 92.81 80 ALA A O 1
ATOM 647 N N . GLN A 1 81 ? 11.821 -5.780 -13.269 1.00 92.62 81 GLN A N 1
ATOM 648 C CA . GLN A 1 81 ? 11.980 -7.173 -12.852 1.00 92.62 81 GLN A CA 1
ATOM 649 C C . GLN A 1 81 ? 11.636 -8.150 -13.983 1.00 92.62 81 GLN A C 1
ATOM 651 O O . GLN A 1 81 ? 12.405 -9.076 -14.245 1.00 92.62 81 GLN A O 1
ATOM 656 N N . VAL A 1 82 ? 10.526 -7.913 -14.693 1.00 92.00 82 VAL A N 1
ATOM 657 C CA . VAL A 1 82 ? 10.144 -8.705 -15.875 1.00 92.00 82 VAL A CA 1
ATOM 658 C C . VAL A 1 82 ? 11.255 -8.657 -16.925 1.00 92.00 82 VAL A C 1
ATOM 660 O O . VAL A 1 82 ? 11.723 -9.698 -17.378 1.00 92.00 82 VAL A O 1
ATOM 663 N N . PHE A 1 83 ? 11.766 -7.464 -17.238 1.00 91.25 83 PHE A N 1
ATOM 664 C CA . PHE A 1 83 ? 12.839 -7.283 -18.216 1.00 91.25 83 PHE A CA 1
ATOM 665 C C . PHE A 1 83 ? 14.159 -7.973 -17.817 1.00 91.25 83 PHE A C 1
ATOM 667 O O . PHE A 1 83 ? 14.900 -8.467 -18.668 1.00 91.25 83 PHE A O 1
ATOM 674 N N . ILE A 1 84 ? 14.498 -8.014 -16.527 1.00 90.06 84 ILE A N 1
ATOM 675 C CA . ILE A 1 84 ? 15.717 -8.683 -16.048 1.00 90.06 84 ILE A CA 1
ATOM 676 C C . ILE A 1 84 ? 15.587 -10.209 -16.189 1.00 90.06 84 ILE A C 1
ATOM 678 O O . ILE A 1 84 ? 16.541 -10.871 -16.622 1.00 90.06 84 ILE A O 1
ATOM 682 N N . CYS A 1 85 ? 14.414 -10.760 -15.863 1.00 87.75 85 CYS A N 1
ATOM 683 C CA . CYS A 1 85 ? 14.127 -12.193 -15.935 1.00 87.75 85 CYS A CA 1
ATOM 684 C C . CYS A 1 85 ? 13.943 -12.703 -17.376 1.00 87.75 85 CYS A C 1
ATOM 686 O O . CYS A 1 85 ? 14.389 -13.808 -17.686 1.00 87.75 85 CYS A O 1
ATOM 688 N N . ASP A 1 86 ? 13.358 -11.901 -18.265 1.00 88.00 86 ASP A N 1
ATOM 689 C CA . ASP A 1 86 ? 13.086 -12.280 -19.655 1.00 88.00 86 ASP A CA 1
ATOM 690 C C . ASP A 1 86 ? 14.350 -12.394 -20.521 1.00 88.00 86 ASP A C 1
ATOM 692 O O . ASP A 1 86 ? 15.434 -11.902 -20.194 1.00 88.00 86 ASP A O 1
ATOM 696 N N . HIS A 1 87 ? 14.236 -13.053 -21.676 1.00 79.06 87 HIS A N 1
ATOM 697 C CA . HIS A 1 87 ? 15.339 -13.190 -22.630 1.00 79.06 87 HIS A CA 1
ATOM 698 C C . HIS A 1 87 ? 15.581 -11.874 -23.391 1.00 79.06 87 HIS A C 1
ATOM 700 O O . HIS A 1 87 ? 15.050 -11.643 -24.475 1.00 79.06 87 HIS A O 1
ATOM 706 N N . HIS A 1 88 ? 16.424 -11.016 -22.819 1.00 81.81 88 HIS A N 1
ATOM 707 C CA . HIS A 1 88 ? 16.863 -9.747 -23.405 1.00 81.81 88 HIS A CA 1
ATOM 708 C C . HIS A 1 88 ? 18.389 -9.651 -23.534 1.00 81.81 88 HIS A C 1
ATOM 710 O O . HIS A 1 88 ? 19.126 -10.469 -22.983 1.00 81.81 88 HIS A O 1
ATOM 716 N N . ASN A 1 89 ? 18.856 -8.639 -24.277 1.00 79.00 89 ASN A N 1
ATOM 717 C CA . ASN A 1 89 ? 20.273 -8.422 -24.574 1.00 79.00 89 ASN A CA 1
ATOM 718 C C . ASN A 1 89 ? 21.132 -8.331 -23.295 1.00 79.00 89 ASN A C 1
ATOM 720 O O . ASN A 1 89 ? 20.770 -7.624 -22.350 1.00 79.00 89 ASN A O 1
ATOM 724 N N . ALA A 1 90 ? 22.288 -9.001 -23.304 1.00 78.62 90 ALA A N 1
ATOM 725 C CA . ALA A 1 90 ? 23.207 -9.105 -22.172 1.00 78.62 90 ALA A CA 1
ATOM 726 C C . ALA A 1 90 ? 23.745 -7.743 -21.701 1.00 78.62 90 ALA A C 1
ATOM 728 O O . ALA A 1 90 ? 23.982 -7.576 -20.510 1.00 78.62 90 ALA A O 1
ATOM 729 N N . ASP A 1 91 ? 23.847 -6.755 -22.594 1.00 82.31 91 ASP A N 1
ATOM 730 C CA . ASP A 1 91 ? 24.333 -5.408 -22.253 1.00 82.31 91 ASP A CA 1
ATOM 731 C C . ASP A 1 91 ? 23.246 -4.506 -21.644 1.00 82.31 91 ASP A C 1
ATOM 733 O O . ASP A 1 91 ? 23.537 -3.560 -20.914 1.00 82.31 91 ASP A O 1
ATOM 737 N N . ALA A 1 92 ? 21.970 -4.791 -21.927 1.00 85.69 92 ALA A N 1
ATOM 738 C CA . ALA A 1 92 ? 20.842 -3.973 -21.481 1.00 85.69 92 ALA A CA 1
ATOM 739 C C . ALA A 1 92 ? 20.366 -4.356 -20.071 1.00 85.69 92 ALA A C 1
ATOM 741 O O . ALA A 1 92 ? 19.940 -3.492 -19.303 1.00 85.69 92 ALA A O 1
ATOM 742 N N . LYS A 1 93 ? 20.461 -5.642 -19.708 1.00 89.69 93 LYS A N 1
ATOM 743 C CA . LYS A 1 93 ? 20.042 -6.139 -18.387 1.00 89.69 93 LYS A CA 1
ATOM 744 C C . LYS A 1 93 ? 20.798 -5.490 -17.217 1.00 89.69 93 LYS A C 1
ATOM 746 O O . LYS A 1 93 ? 20.127 -5.075 -16.275 1.00 89.69 93 LYS A O 1
ATOM 751 N N . PRO A 1 94 ? 22.138 -5.331 -17.250 1.00 90.75 94 PRO A N 1
ATOM 752 C CA . PRO A 1 94 ? 22.878 -4.696 -16.161 1.00 90.75 94 PRO A CA 1
ATOM 753 C C . PRO A 1 94 ? 22.479 -3.236 -15.946 1.00 90.75 94 PRO A C 1
ATOM 755 O O . PRO A 1 94 ? 22.434 -2.777 -14.808 1.00 90.75 94 PRO A O 1
ATOM 758 N N . VAL A 1 95 ? 22.153 -2.513 -17.025 1.00 90.62 95 VAL A N 1
ATOM 759 C CA . VAL A 1 95 ? 21.671 -1.126 -16.944 1.00 90.62 95 VAL A CA 1
ATOM 760 C C . VAL A 1 95 ? 20.342 -1.083 -16.198 1.00 90.62 95 VAL A C 1
ATOM 762 O O . VAL A 1 95 ? 20.223 -0.362 -15.212 1.00 90.62 95 VAL A O 1
ATOM 765 N N . VAL A 1 96 ? 19.370 -1.900 -16.614 1.00 92.12 96 VAL A N 1
ATOM 766 C CA . VAL A 1 96 ? 18.044 -1.945 -15.976 1.00 92.12 96 VAL A CA 1
ATOM 767 C C . VAL A 1 96 ? 18.142 -2.411 -14.524 1.00 92.12 96 VAL A C 1
ATOM 769 O O . VAL A 1 96 ? 17.545 -1.783 -13.658 1.00 92.12 96 VAL A O 1
ATOM 772 N N . ALA A 1 97 ? 18.962 -3.423 -14.231 1.00 92.38 97 ALA A N 1
ATOM 773 C CA . ALA A 1 97 ? 19.213 -3.884 -12.865 1.00 92.38 97 ALA A CA 1
ATOM 774 C C . ALA A 1 97 ? 19.845 -2.795 -11.982 1.00 92.38 97 ALA A C 1
ATOM 776 O O . ALA A 1 97 ? 19.457 -2.625 -10.829 1.00 92.38 97 ALA A O 1
ATOM 777 N N . LYS A 1 98 ? 20.786 -2.008 -12.518 1.00 91.88 98 LYS A N 1
ATOM 778 C CA . LYS A 1 98 ? 21.382 -0.887 -11.781 1.00 91.88 98 LYS A CA 1
ATOM 779 C C . LYS A 1 98 ? 20.354 0.211 -11.495 1.00 91.88 98 LYS A C 1
ATOM 781 O O . LYS A 1 98 ? 20.340 0.747 -10.389 1.00 91.88 98 LYS A O 1
ATOM 786 N N . VAL A 1 99 ? 19.501 0.547 -12.466 1.00 92.06 99 VAL A N 1
ATOM 787 C CA . VAL A 1 99 ? 18.435 1.545 -12.273 1.00 92.06 99 VAL A CA 1
ATOM 788 C C . VAL A 1 99 ? 17.416 1.055 -11.252 1.00 92.06 99 VAL A C 1
ATOM 790 O O . VAL A 1 99 ? 17.074 1.805 -10.348 1.00 92.06 99 VAL A O 1
ATOM 793 N N . GLU A 1 100 ? 16.995 -0.204 -11.337 1.00 94.00 100 GLU A N 1
ATOM 794 C CA . GLU A 1 100 ? 16.092 -0.849 -10.378 1.00 94.00 100 GLU A CA 1
ATOM 795 C C . GLU A 1 100 ? 16.621 -0.737 -8.939 1.00 94.00 100 GLU A C 1
ATOM 797 O O . GLU A 1 100 ? 15.922 -0.225 -8.060 1.00 94.00 100 GLU A O 1
ATOM 802 N N . GLN A 1 101 ? 17.897 -1.065 -8.719 1.00 91.50 101 GLN A N 1
ATOM 803 C CA . GLN A 1 101 ? 18.534 -0.943 -7.407 1.00 91.50 101 GLN A CA 1
ATOM 804 C C . GLN A 1 101 ? 18.614 0.505 -6.911 1.00 91.50 101 GLN A C 1
ATOM 806 O O . GLN A 1 101 ? 18.445 0.760 -5.716 1.00 91.50 101 GLN A O 1
ATOM 811 N N . LEU A 1 102 ? 18.910 1.457 -7.799 1.00 88.62 102 LEU A N 1
ATOM 812 C CA . LEU A 1 102 ? 18.989 2.876 -7.446 1.00 88.62 102 LEU A CA 1
ATOM 813 C C . LEU A 1 102 ? 17.610 3.452 -7.113 1.00 88.62 102 LEU A C 1
ATOM 815 O O . LEU A 1 102 ? 17.491 4.165 -6.120 1.00 88.62 102 LEU A O 1
ATOM 819 N N . VAL A 1 103 ? 16.575 3.098 -7.882 1.00 89.69 103 VAL A N 1
ATOM 820 C CA . VAL A 1 103 ? 15.181 3.469 -7.604 1.00 89.69 103 VAL A CA 1
ATOM 821 C C . VAL A 1 103 ? 14.764 2.917 -6.243 1.00 89.69 103 VAL A C 1
ATOM 823 O O . VAL A 1 103 ? 14.327 3.692 -5.397 1.00 89.69 103 VAL A O 1
ATOM 826 N N . ARG A 1 104 ? 14.995 1.626 -5.960 1.00 90.12 104 ARG A N 1
ATOM 827 C CA . ARG A 1 104 ? 14.683 1.055 -4.637 1.00 90.12 104 ARG A CA 1
ATOM 828 C C . ARG A 1 104 ? 15.349 1.803 -3.493 1.00 90.12 104 ARG A C 1
ATOM 830 O O . ARG A 1 104 ? 14.700 2.061 -2.493 1.00 90.12 104 ARG A O 1
ATOM 837 N N . LYS A 1 105 ? 16.635 2.129 -3.630 1.00 85.62 105 LYS A N 1
ATOM 838 C CA . LYS A 1 105 ? 17.396 2.822 -2.579 1.00 85.62 105 LYS A CA 1
ATOM 839 C C . LYS A 1 105 ? 16.946 4.264 -2.380 1.00 85.62 105 LYS A C 1
ATOM 841 O O . LYS A 1 105 ? 16.988 4.754 -1.261 1.00 85.62 105 LYS A O 1
ATOM 846 N N . MET A 1 106 ? 16.576 4.951 -3.454 1.00 81.62 106 MET A N 1
ATOM 847 C CA . MET A 1 106 ? 16.223 6.365 -3.396 1.00 81.62 106 MET A CA 1
ATOM 848 C C . MET A 1 106 ? 14.790 6.580 -2.904 1.00 81.62 106 MET A C 1
ATOM 850 O O . MET A 1 106 ? 14.557 7.489 -2.123 1.00 81.62 106 MET A O 1
ATOM 854 N N . PHE A 1 107 ? 13.851 5.721 -3.303 1.00 85.00 107 PHE A N 1
ATOM 855 C CA . PHE A 1 107 ? 12.448 5.781 -2.873 1.00 85.00 107 PHE A CA 1
ATOM 856 C C . PHE A 1 107 ? 12.162 4.906 -1.639 1.00 85.00 107 PHE A C 1
ATOM 858 O O . PHE A 1 107 ? 11.013 4.569 -1.364 1.00 85.00 107 PHE A O 1
ATOM 865 N N . ALA A 1 108 ? 13.207 4.497 -0.916 1.00 84.00 108 ALA A N 1
ATOM 866 C CA . ALA A 1 108 ? 13.089 3.622 0.246 1.00 84.00 108 ALA A CA 1
ATOM 867 C C . ALA A 1 108 ? 12.551 4.352 1.483 1.00 84.00 108 ALA A C 1
ATOM 869 O O . ALA A 1 108 ? 11.825 3.769 2.281 1.00 84.00 108 ALA A O 1
ATOM 870 N N . ASP A 1 109 ? 12.893 5.632 1.634 1.00 82.12 109 ASP A N 1
ATOM 871 C CA . ASP A 1 109 ? 12.381 6.485 2.704 1.00 82.12 109 ASP A CA 1
ATOM 872 C C . ASP A 1 109 ? 11.084 7.165 2.245 1.00 82.12 109 ASP A C 1
ATOM 874 O O . ASP A 1 109 ? 11.046 8.327 1.828 1.00 82.12 109 ASP A O 1
ATOM 878 N N . PHE A 1 110 ? 10.020 6.365 2.258 1.00 85.50 110 PHE A N 1
ATOM 879 C CA . PHE A 1 110 ? 8.658 6.810 2.004 1.00 85.50 110 PHE A CA 1
ATOM 880 C C . PHE A 1 110 ? 7.907 7.024 3.313 1.00 85.50 110 PHE A C 1
ATOM 882 O O . PHE A 1 110 ? 7.913 6.174 4.207 1.00 85.50 110 PHE A O 1
ATOM 889 N N . ASN A 1 111 ? 7.174 8.128 3.383 1.00 85.25 111 ASN A N 1
ATOM 890 C CA . ASN A 1 111 ? 6.250 8.419 4.460 1.00 85.25 111 ASN A CA 1
ATOM 891 C C . ASN A 1 111 ? 4.938 8.961 3.884 1.00 85.25 111 ASN A C 1
ATOM 893 O O . ASN A 1 111 ? 4.945 9.821 3.005 1.00 85.25 111 ASN A O 1
ATOM 897 N N . LEU A 1 112 ? 3.815 8.479 4.407 1.00 86.50 112 LEU A N 1
ATOM 898 C CA . LEU A 1 112 ? 2.491 8.986 4.078 1.00 86.50 112 LEU A CA 1
ATOM 899 C C . LEU A 1 112 ? 1.964 9.766 5.282 1.00 86.50 112 LEU A C 1
ATOM 901 O O . LEU A 1 112 ? 1.797 9.210 6.368 1.00 86.50 112 LEU A O 1
ATOM 905 N N . LYS A 1 113 ? 1.695 11.059 5.101 1.00 86.50 113 LYS A N 1
ATOM 906 C CA . LYS A 1 113 ? 1.141 11.910 6.161 1.00 86.50 113 LYS A CA 1
ATOM 907 C C . LYS A 1 113 ? -0.344 12.126 5.928 1.00 86.50 113 LYS A C 1
ATOM 909 O O . LYS A 1 113 ? -0.734 12.489 4.829 1.00 86.50 113 LYS A O 1
ATOM 914 N N . GLY A 1 114 ? -1.155 11.942 6.966 1.00 84.94 114 GLY A N 1
ATOM 915 C CA . GLY A 1 114 ? -2.579 12.274 6.966 1.00 84.94 114 GLY A CA 1
ATOM 916 C C . GLY A 1 114 ? -2.880 13.285 8.063 1.00 84.94 114 GLY A C 1
ATOM 917 O O . GLY A 1 114 ? -2.840 12.939 9.241 1.00 84.94 114 GLY A O 1
ATOM 918 N N . GLN A 1 115 ? -3.172 14.529 7.690 1.00 84.25 115 GLN A N 1
ATOM 919 C CA . GLN A 1 115 ? -3.553 15.589 8.621 1.00 84.25 115 GLN A CA 1
ATOM 920 C C . GLN A 1 115 ? -5.075 15.694 8.696 1.00 84.25 115 GLN A C 1
ATOM 922 O O . GLN A 1 115 ? -5.741 15.990 7.705 1.00 84.25 115 GLN A O 1
ATOM 927 N N . ALA A 1 116 ? -5.640 15.446 9.874 1.00 83.69 116 ALA A N 1
ATOM 928 C CA . ALA A 1 116 ? -7.058 15.675 10.119 1.00 83.69 116 ALA A CA 1
ATOM 929 C C . ALA A 1 116 ? -7.371 17.178 10.197 1.00 83.69 116 ALA A C 1
ATOM 931 O O . ALA A 1 116 ? -6.514 17.988 10.552 1.00 83.69 116 ALA A O 1
ATOM 932 N N . LYS A 1 117 ? -8.623 17.549 9.901 1.00 80.81 117 LYS A N 1
ATOM 933 C CA . LYS A 1 117 ? -9.107 18.935 10.057 1.00 80.81 117 LYS A CA 1
ATOM 934 C C . LYS A 1 117 ? -9.067 19.402 11.516 1.00 80.81 117 LYS A C 1
ATOM 936 O O . LYS A 1 117 ? -8.839 20.581 11.770 1.00 80.81 117 LYS A O 1
ATOM 941 N N . ASP A 1 118 ? -9.301 18.484 12.452 1.00 81.88 118 ASP A N 1
ATOM 942 C CA . ASP A 1 118 ? -9.173 18.719 13.887 1.00 81.88 118 ASP A CA 1
ATOM 943 C C . ASP A 1 118 ? -7.797 18.257 14.382 1.00 81.88 118 ASP A C 1
ATOM 945 O O . ASP A 1 118 ? -7.413 17.097 14.224 1.00 81.88 118 ASP A O 1
ATOM 949 N N . THR A 1 119 ? -7.065 19.167 15.020 1.00 74.56 119 THR A N 1
ATOM 950 C CA . THR A 1 119 ? -5.712 18.924 15.532 1.00 74.56 119 THR A CA 1
ATOM 951 C C . THR A 1 119 ? -5.677 17.964 16.720 1.00 74.56 119 THR A C 1
ATOM 953 O O . THR A 1 119 ? -4.612 17.435 17.030 1.00 74.56 119 THR A O 1
ATOM 956 N N . GLN A 1 120 ? -6.818 17.707 17.369 1.00 77.81 120 GLN A N 1
ATOM 957 C CA . GLN A 1 120 ? -6.932 16.730 18.458 1.00 77.81 120 GLN A CA 1
ATOM 958 C C . GLN A 1 120 ? -7.167 15.297 17.968 1.00 77.81 120 GLN A C 1
ATOM 960 O O . GLN A 1 120 ? -7.084 14.352 18.758 1.00 77.81 120 GLN A O 1
ATOM 965 N N . THR A 1 121 ? -7.443 15.104 16.675 1.00 82.00 121 THR A N 1
ATOM 966 C CA . THR A 1 121 ? -7.664 13.770 16.115 1.00 82.00 121 THR A CA 1
ATOM 967 C C . THR A 1 121 ? -6.353 12.981 16.117 1.00 82.00 121 THR A C 1
ATOM 969 O O . THR A 1 121 ? -5.414 13.292 15.383 1.00 82.00 121 THR A O 1
ATOM 972 N N . LYS A 1 122 ? -6.288 11.941 16.953 1.00 85.19 122 LYS A N 1
ATOM 973 C CA . LYS A 1 122 ? -5.114 11.066 17.084 1.00 85.19 122 LYS A CA 1
ATOM 974 C C . LYS A 1 122 ? -5.103 10.024 15.962 1.00 85.19 122 LYS A C 1
ATOM 976 O O . LYS A 1 122 ? -6.145 9.484 15.612 1.00 85.19 122 LYS A O 1
ATOM 981 N N . SER A 1 123 ? -3.921 9.722 15.431 1.00 88.44 123 SER A N 1
ATOM 982 C CA . SER A 1 123 ? -3.730 8.709 14.388 1.00 88.44 123 SER A CA 1
ATOM 983 C C . SER A 1 123 ? -3.069 7.466 14.962 1.00 88.44 123 SER A C 1
ATOM 985 O O . SER A 1 123 ? -2.019 7.573 15.592 1.00 88.44 123 SER A O 1
ATOM 987 N N . TYR A 1 124 ? -3.645 6.288 14.735 1.00 89.19 124 TYR A N 1
ATOM 988 C CA . TYR A 1 124 ? -3.063 5.030 15.218 1.00 89.19 124 TYR A CA 1
ATOM 989 C C . TYR A 1 124 ? -1.911 4.559 14.325 1.00 89.19 124 TYR A C 1
ATOM 991 O O . TYR A 1 124 ? -1.008 3.876 14.800 1.00 89.19 124 TYR A O 1
ATOM 999 N N . ALA A 1 125 ? -1.840 5.048 13.084 1.00 87.62 125 ALA A N 1
ATOM 1000 C CA . ALA A 1 125 ? -0.641 4.982 12.252 1.00 87.62 125 ALA A CA 1
ATOM 1001 C C . ALA A 1 125 ? 0.558 5.793 12.810 1.00 87.62 125 ALA A C 1
ATOM 1003 O O . ALA A 1 125 ? 1.636 5.802 12.217 1.00 87.62 125 ALA A O 1
ATOM 1004 N N . THR A 1 126 ? 0.410 6.472 13.953 1.00 86.75 126 THR A N 1
ATOM 1005 C CA . THR A 1 126 ? 1.515 7.099 14.691 1.00 86.75 126 THR A CA 1
ATOM 1006 C C . THR A 1 126 ? 1.914 6.226 15.880 1.00 86.75 126 THR A C 1
ATOM 1008 O O . THR A 1 126 ? 1.111 5.993 16.783 1.00 86.75 126 THR A O 1
ATOM 1011 N N . TYR A 1 127 ? 3.174 5.773 15.914 1.00 85.81 127 TYR A N 1
ATOM 1012 C CA . TYR A 1 127 ? 3.652 4.797 16.907 1.00 85.81 127 TYR A CA 1
ATOM 1013 C C . TYR A 1 127 ? 3.353 5.185 18.372 1.00 85.81 127 TYR A C 1
ATOM 1015 O O . TYR A 1 127 ? 2.783 4.356 19.077 1.00 85.81 127 TYR A O 1
ATOM 1023 N N . PRO A 1 128 ? 3.627 6.423 18.843 1.00 86.56 128 PRO A N 1
ATOM 1024 C CA . PRO A 1 128 ? 3.281 6.833 20.208 1.00 86.56 128 PRO A CA 1
ATOM 1025 C C . PRO A 1 128 ? 1.802 6.660 20.583 1.00 86.56 128 PRO A C 1
ATOM 1027 O O . PRO A 1 128 ? 1.490 6.321 21.723 1.00 86.56 128 PRO A O 1
ATOM 1030 N N . THR A 1 129 ? 0.882 6.891 19.643 1.00 88.69 129 THR A N 1
ATOM 1031 C CA . THR A 1 129 ? -0.559 6.731 19.879 1.00 88.69 129 THR A CA 1
ATOM 1032 C C . THR A 1 129 ? -0.915 5.258 20.058 1.00 88.69 129 THR A C 1
ATOM 1034 O O . THR A 1 129 ? -1.590 4.907 21.026 1.00 88.69 129 THR A O 1
ATOM 1037 N N . LEU A 1 130 ? -0.410 4.397 19.172 1.00 88.50 130 LEU A N 1
ATOM 1038 C CA . LEU A 1 130 ? -0.603 2.950 19.253 1.00 88.50 130 LEU A CA 1
ATOM 1039 C C . LEU A 1 130 ? 0.017 2.367 20.530 1.00 88.50 130 LEU A C 1
ATOM 1041 O O . LEU A 1 130 ? -0.622 1.597 21.242 1.00 88.50 130 LEU A O 1
ATOM 1045 N N . GLU A 1 131 ? 1.246 2.768 20.854 1.00 88.25 131 GLU A N 1
ATOM 1046 C CA . GLU A 1 131 ? 1.953 2.341 22.061 1.00 88.25 131 GLU A CA 1
ATOM 1047 C C . GLU A 1 131 ? 1.193 2.737 23.334 1.00 88.25 131 GLU A C 1
ATOM 1049 O O . GLU A 1 131 ? 1.066 1.924 24.252 1.00 88.25 131 GLU A O 1
ATOM 1054 N N . ALA A 1 132 ? 0.655 3.959 23.394 1.00 88.38 132 ALA A N 1
ATOM 1055 C CA . ALA A 1 132 ? -0.134 4.427 24.530 1.00 88.38 132 ALA A CA 1
ATOM 1056 C C . ALA A 1 132 ? -1.420 3.612 24.731 1.00 88.38 132 ALA A C 1
ATOM 1058 O O . ALA A 1 132 ? -1.738 3.271 25.873 1.00 88.38 132 ALA A O 1
ATOM 1059 N N . PHE A 1 133 ? -2.135 3.281 23.650 1.00 89.44 133 PHE A N 1
ATOM 1060 C CA . PHE A 1 133 ? -3.299 2.390 23.693 1.00 89.44 133 PHE A CA 1
ATOM 1061 C C . PHE A 1 133 ? -2.902 1.001 24.210 1.00 89.44 133 PHE A C 1
ATOM 1063 O O . PHE A 1 133 ? -3.400 0.562 25.247 1.00 89.44 133 PHE A O 1
ATOM 1070 N N . VAL A 1 134 ? -1.944 0.346 23.543 1.00 88.81 134 VAL A N 1
ATOM 1071 C CA . VAL A 1 134 ? -1.533 -1.034 23.847 1.00 88.81 134 VAL A CA 1
ATOM 1072 C C . VAL A 1 134 ? -1.060 -1.150 25.294 1.00 88.81 134 VAL A C 1
ATOM 1074 O O . VAL A 1 134 ? -1.591 -1.963 26.048 1.00 88.81 134 VAL A O 1
ATOM 1077 N N . LYS A 1 135 ? -0.168 -0.254 25.741 1.00 86.44 135 LYS A N 1
ATOM 1078 C CA . LYS A 1 135 ? 0.311 -0.222 27.132 1.00 86.44 135 LYS A CA 1
ATOM 1079 C C . LYS A 1 135 ? -0.792 0.070 28.146 1.00 86.44 135 LYS A C 1
ATOM 1081 O O . LYS A 1 135 ? -0.630 -0.283 29.308 1.00 86.44 135 LYS A O 1
ATOM 1086 N N . SER A 1 136 ? -1.864 0.763 27.772 1.00 86.88 136 SER A N 1
ATOM 1087 C CA . SER A 1 136 ? -2.969 1.046 28.697 1.00 86.88 136 SER A CA 1
ATOM 1088 C C . SER A 1 136 ? -3.869 -0.176 28.892 1.00 86.88 136 SER A C 1
ATOM 1090 O O . SER A 1 136 ? -4.322 -0.411 30.010 1.00 86.88 136 SER A O 1
ATOM 1092 N N . VAL A 1 137 ? -4.078 -0.969 27.835 1.00 85.88 137 VAL A N 1
ATOM 1093 C CA . VAL A 1 137 ? -4.912 -2.185 27.855 1.00 85.88 137 VAL A CA 1
ATOM 1094 C C . VAL A 1 137 ? -4.180 -3.393 28.448 1.00 85.88 137 VAL A C 1
ATOM 1096 O O . VAL A 1 137 ? -4.814 -4.257 29.042 1.00 85.88 137 VAL A O 1
ATOM 1099 N N . SER A 1 138 ? -2.858 -3.481 28.288 1.00 85.50 138 SER A N 1
ATOM 1100 C CA . SER A 1 138 ? -2.103 -4.707 28.581 1.00 85.50 138 SER A CA 1
ATOM 1101 C C . SER A 1 138 ? -1.363 -4.743 29.916 1.00 85.50 138 SER A C 1
ATOM 1103 O O . SER A 1 138 ? -0.808 -5.778 30.294 1.00 85.50 138 SER A O 1
ATOM 1105 N N . ARG A 1 139 ? -1.311 -3.624 30.647 1.00 83.44 139 ARG A N 1
ATOM 1106 C CA . ARG A 1 139 ? -0.669 -3.578 31.969 1.00 83.44 139 ARG A CA 1
ATOM 1107 C C . ARG A 1 139 ? -1.344 -4.570 32.905 1.00 83.44 139 ARG A C 1
ATOM 1109 O O . ARG A 1 139 ? -2.556 -4.575 33.025 1.00 83.44 139 ARG A O 1
ATOM 1116 N N . SER A 1 140 ? -0.574 -5.307 33.700 1.00 82.12 140 SER A N 1
ATOM 1117 C CA . SER A 1 140 ? -1.142 -6.220 34.709 1.00 82.12 140 SER A CA 1
ATOM 1118 C C . SER A 1 140 ? -2.076 -5.528 35.717 1.00 82.12 140 SER A C 1
ATOM 1120 O O . SER A 1 140 ? -2.886 -6.188 36.356 1.00 82.12 140 SER A O 1
ATOM 1122 N N . SER A 1 141 ? -1.949 -4.207 35.877 1.00 81.44 141 SER A N 1
ATOM 1123 C CA . SER A 1 141 ? -2.788 -3.367 36.735 1.00 81.44 141 SER A CA 1
ATOM 1124 C C . SER A 1 141 ? -3.961 -2.692 36.013 1.00 81.44 141 SER A C 1
ATOM 1126 O O . SER A 1 141 ? -4.671 -1.901 36.638 1.00 81.44 141 SER A O 1
ATOM 1128 N N . SER A 1 142 ? -4.173 -2.948 34.718 1.00 81.38 142 SER A N 1
ATOM 1129 C CA . SER A 1 142 ? -5.308 -2.390 33.983 1.00 81.38 142 SER A CA 1
ATOM 1130 C C . SER A 1 142 ? -6.618 -2.982 34.501 1.00 81.38 142 SER A C 1
ATOM 1132 O O . SER A 1 142 ? -6.754 -4.199 34.639 1.00 81.38 142 SER A O 1
ATOM 1134 N N . SER A 1 143 ? -7.602 -2.123 34.765 1.00 79.19 143 SER A N 1
ATOM 1135 C CA . SER A 1 143 ? -8.964 -2.571 35.059 1.00 79.19 143 SER A CA 1
ATOM 1136 C C . SER A 1 143 ? -9.590 -3.190 33.809 1.00 79.19 143 SER A C 1
ATOM 1138 O O . SER A 1 143 ? -9.430 -2.653 32.716 1.00 79.19 143 SER A O 1
ATOM 1140 N N . LEU A 1 144 ? -10.357 -4.272 33.979 1.00 77.44 144 LEU A N 1
ATOM 1141 C CA . LEU A 1 144 ? -11.145 -4.878 32.897 1.00 77.44 144 LEU A CA 1
ATOM 1142 C C . LEU A 1 144 ? -12.143 -3.877 32.292 1.00 77.44 144 LEU A C 1
ATOM 1144 O O . LEU A 1 144 ? -12.405 -3.900 31.095 1.00 77.44 144 LEU A O 1
ATOM 1148 N N . LEU A 1 145 ? -12.695 -3.002 33.137 1.00 79.69 145 LEU A N 1
ATOM 1149 C CA . LEU A 1 145 ? -13.550 -1.896 32.728 1.00 79.69 145 LEU A CA 1
ATOM 1150 C C . LEU A 1 145 ? -12.787 -0.594 32.974 1.00 79.69 145 LEU A C 1
ATOM 1152 O O . LEU A 1 145 ? -12.590 -0.224 34.140 1.00 79.69 145 LEU A O 1
ATOM 1156 N N . PRO A 1 146 ? -12.308 0.079 31.919 1.00 75.25 146 PRO A N 1
ATOM 1157 C CA . PRO A 1 146 ? -11.589 1.325 32.084 1.00 75.25 146 PRO A CA 1
ATOM 1158 C C . PRO A 1 146 ? -12.517 2.442 32.548 1.00 75.25 146 PRO A C 1
ATOM 1160 O O . PRO A 1 146 ? -13.722 2.440 32.282 1.00 75.25 146 PRO A O 1
ATOM 1163 N N . ALA A 1 147 ? -11.945 3.416 33.246 1.00 75.19 147 ALA A N 1
ATOM 1164 C CA . ALA A 1 147 ? -12.673 4.624 33.584 1.00 75.19 147 ALA A CA 1
ATOM 1165 C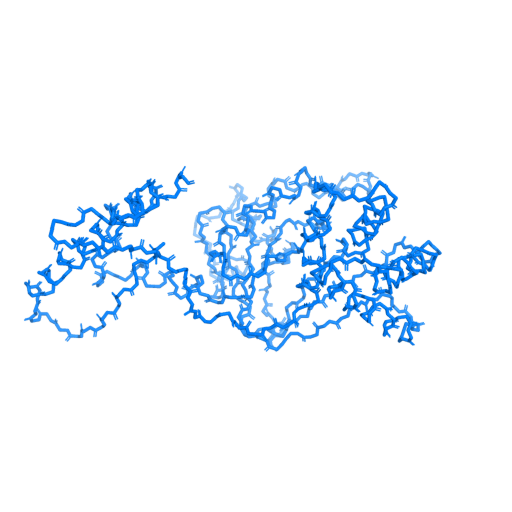 C . ALA A 1 147 ? -12.944 5.434 32.300 1.00 75.19 147 ALA A C 1
ATOM 1167 O O . ALA A 1 147 ? -12.094 5.524 31.412 1.00 75.19 147 ALA A O 1
ATOM 1168 N N . LEU A 1 148 ? -14.153 5.997 32.181 1.00 70.50 148 LEU A N 1
ATOM 1169 C CA . LEU A 1 148 ? -14.628 6.681 30.966 1.00 70.50 148 LEU A CA 1
ATOM 1170 C C . LEU A 1 148 ? -13.787 7.916 30.583 1.00 70.50 148 LEU A C 1
ATOM 1172 O O . LEU A 1 148 ? -13.908 8.430 29.470 1.00 70.50 148 LEU A O 1
ATOM 1176 N N . ASP A 1 149 ? -12.958 8.412 31.496 1.00 76.94 149 ASP A N 1
ATOM 1177 C CA . ASP A 1 149 ? -12.046 9.546 31.342 1.00 76.94 149 ASP A CA 1
ATOM 1178 C C . ASP A 1 149 ? -10.693 9.171 30.708 1.00 76.94 149 ASP A C 1
ATOM 1180 O O . ASP A 1 149 ? -9.941 10.060 30.309 1.00 76.94 149 ASP A O 1
ATOM 1184 N N . GLN A 1 150 ? -10.385 7.881 30.545 1.00 78.25 150 GLN A N 1
ATOM 1185 C CA . GLN A 1 150 ? -9.142 7.440 29.914 1.00 78.25 150 GLN A CA 1
ATOM 1186 C C . GLN A 1 150 ? -9.190 7.630 28.393 1.00 78.25 150 GLN A C 1
ATOM 1188 O O . GLN A 1 150 ? -9.603 6.746 27.644 1.00 78.25 150 GLN A O 1
ATOM 1193 N N . GLU A 1 151 ? -8.712 8.783 27.915 1.00 78.62 151 GLU A N 1
ATOM 1194 C CA . GLU A 1 151 ? -8.668 9.108 26.481 1.00 78.62 151 GLU A CA 1
ATOM 1195 C C . GLU A 1 151 ? -7.938 8.065 25.629 1.00 78.62 151 GLU A C 1
ATOM 1197 O O . GLU A 1 151 ? -8.326 7.836 24.488 1.00 78.62 151 GLU A O 1
ATOM 1202 N N . ALA A 1 152 ? -6.885 7.439 26.164 1.00 77.81 152 ALA A N 1
ATOM 1203 C CA . ALA A 1 152 ? -6.097 6.440 25.442 1.00 77.81 152 ALA A CA 1
ATOM 1204 C C . ALA A 1 152 ? -6.887 5.164 25.120 1.00 77.81 152 ALA A C 1
ATOM 1206 O O . ALA A 1 152 ? -6.434 4.392 24.291 1.00 77.81 152 ALA A O 1
ATOM 1207 N N . LEU A 1 153 ? -8.034 4.939 25.768 1.00 82.44 153 LEU A N 1
ATOM 1208 C CA . LEU A 1 153 ? -8.882 3.760 25.578 1.00 82.44 153 LEU A CA 1
ATOM 1209 C C . LEU A 1 153 ? -10.163 4.070 24.799 1.00 82.44 153 LEU A C 1
ATOM 1211 O O . LEU A 1 153 ? -10.996 3.189 24.593 1.00 82.44 153 LEU A O 1
ATOM 1215 N N . ARG A 1 154 ? -10.324 5.319 24.348 1.00 83.62 154 ARG A N 1
ATOM 1216 C CA . ARG A 1 154 ? -11.408 5.703 23.448 1.00 83.62 154 ARG A CA 1
ATOM 1217 C C . ARG A 1 154 ? -11.009 5.340 22.021 1.00 83.62 154 ARG A C 1
ATOM 1219 O O . ARG A 1 154 ? -10.152 5.989 21.421 1.00 83.62 154 ARG A O 1
ATOM 1226 N N . ILE A 1 155 ? -11.632 4.287 21.502 1.00 85.81 155 ILE A N 1
ATOM 1227 C CA . ILE A 1 155 ? -11.501 3.873 20.104 1.00 85.81 155 ILE A CA 1
ATOM 1228 C C . ILE A 1 155 ? -12.359 4.826 19.257 1.00 85.81 155 ILE A C 1
ATOM 1230 O O . ILE A 1 155 ? -13.553 4.941 19.531 1.00 85.81 155 ILE A O 1
ATOM 1234 N N . PRO A 1 156 ? -11.773 5.553 18.292 1.00 87.56 156 PRO A N 1
ATOM 1235 C CA . PRO A 1 156 ? -12.524 6.469 17.441 1.00 87.56 156 PRO A CA 1
ATOM 1236 C C . PRO A 1 156 ? -13.276 5.729 16.324 1.00 87.56 156 PRO A C 1
ATOM 1238 O O . PRO A 1 156 ? -12.845 4.664 15.894 1.00 87.56 156 PRO A O 1
ATOM 1241 N N . ASP A 1 157 ? -14.333 6.345 15.788 1.00 84.50 157 ASP A N 1
ATOM 1242 C CA . ASP A 1 157 ? -15.199 5.740 14.757 1.00 84.50 157 ASP A CA 1
ATOM 1243 C C . ASP A 1 157 ? -14.465 5.417 13.444 1.00 84.50 157 ASP A C 1
ATOM 1245 O O . ASP A 1 157 ? -14.832 4.493 12.724 1.00 84.50 157 ASP A O 1
ATOM 1249 N N . PHE A 1 158 ? -13.390 6.148 13.136 1.00 86.06 158 PHE A N 1
ATOM 1250 C CA . PHE A 1 158 ? -12.560 5.898 11.954 1.00 86.06 158 PHE A CA 1
ATOM 1251 C C . PHE A 1 158 ? -11.580 4.723 12.132 1.00 86.06 158 PHE A C 1
ATOM 1253 O O . PHE A 1 158 ? -10.820 4.431 11.211 1.00 86.06 158 PHE A O 1
ATOM 1260 N N . LEU A 1 159 ? -11.543 4.066 13.298 1.00 88.38 159 LEU A N 1
ATOM 1261 C CA . LEU A 1 159 ? -10.655 2.939 13.584 1.00 88.38 159 LEU A CA 1
ATOM 1262 C C . LEU A 1 159 ? -11.462 1.6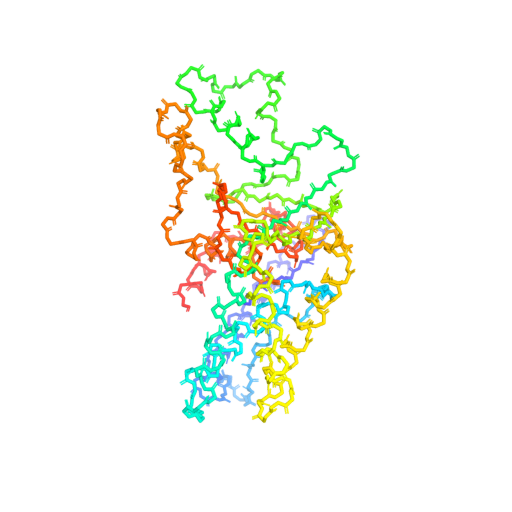50 13.773 1.00 88.38 159 LEU A C 1
ATOM 1264 O O . LEU A 1 159 ? -12.271 1.525 14.687 1.00 88.38 159 LEU A O 1
ATOM 1268 N N . SER A 1 160 ? -11.182 0.654 12.940 1.00 86.56 160 SER A N 1
ATOM 1269 C CA . SER A 1 160 ? -11.769 -0.685 13.001 1.00 86.56 160 SER A CA 1
ATOM 1270 C C . SER A 1 160 ? -10.702 -1.738 13.294 1.00 86.56 160 SER A C 1
ATOM 1272 O O . SER A 1 160 ? -9.553 -1.601 12.879 1.00 86.56 160 SER A O 1
ATOM 1274 N N . CYS A 1 161 ? -11.075 -2.818 13.981 1.00 85.38 161 CYS A N 1
ATOM 1275 C CA . CYS A 1 161 ? -10.205 -3.974 14.208 1.00 85.38 161 CYS A CA 1
ATOM 1276 C C . CYS A 1 161 ? -10.708 -5.169 13.394 1.00 85.38 161 CYS A C 1
ATOM 1278 O O . CYS A 1 161 ? -11.862 -5.570 13.547 1.00 85.38 161 CYS A O 1
ATOM 1280 N N . ILE A 1 162 ? -9.849 -5.754 12.556 1.00 79.62 162 ILE A N 1
ATOM 1281 C CA . ILE A 1 162 ? -10.126 -7.011 11.852 1.00 79.62 162 ILE A CA 1
ATOM 1282 C C . ILE A 1 162 ? -9.006 -8.001 12.165 1.00 79.62 162 ILE A C 1
ATOM 1284 O O . ILE A 1 162 ? -7.879 -7.863 11.685 1.00 79.62 162 ILE A O 1
ATOM 1288 N N . GLY A 1 163 ? -9.328 -9.041 12.937 1.00 82.50 163 GLY A N 1
ATOM 1289 C CA . GLY A 1 163 ? -8.360 -10.070 13.312 1.00 82.50 163 GLY A CA 1
ATOM 1290 C C . GLY A 1 163 ? -7.134 -9.456 14.010 1.00 82.50 163 GLY A C 1
ATOM 1291 O O . GLY A 1 163 ? -7.307 -8.767 15.012 1.00 82.50 163 GLY A O 1
ATOM 1292 N N . PRO A 1 164 ? -5.902 -9.683 13.515 1.00 86.81 164 PRO A N 1
ATOM 1293 C CA . PRO A 1 164 ? -4.685 -9.127 14.108 1.00 86.81 164 PRO A CA 1
ATOM 1294 C C . PRO A 1 164 ? -4.313 -7.725 13.581 1.00 86.81 164 PRO A C 1
ATOM 1296 O O . PRO A 1 164 ? -3.166 -7.296 13.746 1.00 86.81 164 PRO A O 1
ATOM 1299 N N . PHE A 1 165 ? -5.237 -7.011 12.930 1.00 89.25 165 PHE A N 1
ATOM 1300 C CA . PHE A 1 165 ? -4.963 -5.732 12.272 1.00 89.25 165 PHE A CA 1
ATOM 1301 C C . PHE A 1 165 ? -5.902 -4.626 12.749 1.00 89.25 165 PHE A C 1
ATOM 1303 O O . PHE A 1 165 ? -7.115 -4.820 12.831 1.00 89.25 165 PHE A O 1
ATOM 1310 N N . TRP A 1 166 ? -5.344 -3.438 12.965 1.00 91.50 166 TRP A N 1
ATOM 1311 C CA . TRP A 1 166 ? -6.126 -2.211 12.919 1.00 91.50 166 TRP A CA 1
ATOM 1312 C C . TRP A 1 166 ? -6.256 -1.723 11.484 1.00 91.50 166 TRP A C 1
ATOM 1314 O O . TRP A 1 166 ? -5.331 -1.865 10.680 1.00 91.50 166 TRP A O 1
ATOM 1324 N N . ILE A 1 167 ? -7.391 -1.096 11.207 1.00 90.19 167 ILE A N 1
ATOM 1325 C CA . ILE A 1 167 ? -7.726 -0.445 9.950 1.00 90.19 167 ILE A CA 1
ATOM 1326 C C . ILE A 1 167 ? -8.235 0.951 10.277 1.00 90.19 167 ILE A C 1
ATOM 1328 O O . ILE A 1 167 ? -9.241 1.109 10.961 1.00 90.19 167 ILE A O 1
ATOM 1332 N N . GLU A 1 168 ? -7.518 1.958 9.807 1.00 90.94 168 GLU A N 1
ATOM 1333 C CA . GLU A 1 168 ? -7.799 3.367 10.035 1.00 90.94 168 GLU A CA 1
ATOM 1334 C C . GLU A 1 168 ? -8.286 4.012 8.730 1.00 90.94 168 GLU A C 1
ATOM 1336 O O . GLU A 1 168 ? -7.568 4.010 7.728 1.00 90.94 168 GLU A O 1
ATOM 1341 N N . ASP A 1 169 ? -9.498 4.566 8.734 1.00 88.56 169 ASP A N 1
ATOM 1342 C CA . ASP A 1 169 ? -10.059 5.342 7.624 1.00 88.56 169 ASP A CA 1
ATOM 1343 C C . ASP A 1 169 ? -9.497 6.772 7.656 1.00 88.56 169 ASP A C 1
ATOM 1345 O O . ASP A 1 169 ? -9.604 7.490 8.654 1.00 88.56 169 ASP A O 1
ATOM 1349 N N . TRP A 1 170 ? -8.852 7.189 6.567 1.00 89.19 170 TRP A N 1
ATOM 1350 C CA . TRP A 1 170 ? -8.282 8.525 6.408 1.00 89.19 170 TRP A CA 1
ATOM 1351 C C . TRP A 1 170 ? -9.132 9.434 5.512 1.00 89.19 170 TRP A C 1
ATOM 1353 O O . TRP A 1 170 ? -8.640 10.477 5.083 1.00 89.19 170 TRP A O 1
ATOM 1363 N N . GLY A 1 171 ? -10.401 9.106 5.259 1.00 82.75 171 GLY A N 1
ATOM 1364 C CA . GLY A 1 171 ? -11.236 9.876 4.336 1.00 82.75 171 GLY A CA 1
ATOM 1365 C C . GLY A 1 171 ? -11.463 11.346 4.698 1.00 82.75 171 GLY A C 1
ATOM 1366 O O . GLY A 1 171 ? -11.614 12.185 3.815 1.00 82.75 171 GLY A O 1
ATOM 1367 N N . ASP A 1 172 ? -11.382 11.702 5.980 1.00 82.81 172 ASP A N 1
ATOM 1368 C CA . ASP A 1 172 ? -11.487 13.096 6.438 1.00 82.81 172 ASP A CA 1
ATOM 1369 C C . ASP A 1 172 ? -10.134 13.819 6.579 1.00 82.81 172 ASP A C 1
ATOM 1371 O O . ASP A 1 172 ? -10.069 14.941 7.102 1.00 82.81 172 ASP A O 1
ATOM 1375 N N . ARG A 1 173 ? -9.038 13.194 6.131 1.00 86.38 173 ARG A N 1
ATOM 1376 C CA . ARG A 1 173 ? -7.675 13.721 6.274 1.00 86.38 173 ARG A CA 1
ATOM 1377 C C . ARG A 1 173 ? -7.146 14.278 4.959 1.00 86.38 173 ARG A C 1
ATOM 1379 O O . ARG A 1 173 ? -7.328 13.706 3.893 1.00 86.38 173 ARG A O 1
ATOM 1386 N N . GLN A 1 174 ? -6.417 15.386 5.051 1.00 84.62 174 GLN A N 1
ATOM 1387 C CA . GLN A 1 174 ? -5.558 15.847 3.967 1.00 84.62 174 GLN A CA 1
ATOM 1388 C C . GLN A 1 174 ? -4.305 14.985 3.949 1.00 84.62 174 GLN A C 1
ATOM 1390 O O . GLN A 1 174 ? -3.565 14.929 4.933 1.00 84.62 174 GLN A O 1
ATOM 1395 N N . THR A 1 175 ? -4.100 14.283 2.845 1.00 85.62 175 THR A N 1
ATOM 1396 C CA . THR A 1 175 ? -3.067 13.262 2.727 1.00 85.62 175 THR A CA 1
ATOM 1397 C C . THR A 1 175 ? -1.954 13.713 1.795 1.00 85.62 175 THR A C 1
ATOM 1399 O O . THR A 1 175 ? -2.188 14.391 0.796 1.00 85.62 175 THR A O 1
ATOM 1402 N N . GLU A 1 176 ? -0.718 13.373 2.140 1.00 85.25 176 GLU A N 1
ATOM 1403 C CA . GLU A 1 176 ? 0.473 13.762 1.390 1.00 85.25 176 GLU A CA 1
ATOM 1404 C C . GLU A 1 176 ? 1.442 12.581 1.291 1.00 85.25 176 GLU A C 1
ATOM 1406 O O . GLU A 1 176 ? 1.854 12.023 2.315 1.00 85.25 176 GLU A O 1
ATOM 1411 N N . GLU A 1 177 ? 1.831 12.223 0.064 1.00 85.00 177 GLU A N 1
ATOM 1412 C CA . GLU A 1 177 ? 2.977 11.346 -0.181 1.00 85.00 177 GLU A CA 1
ATOM 1413 C C . GLU A 1 177 ? 4.262 12.153 -0.008 1.00 85.00 177 GLU A C 1
ATOM 1415 O O . GLU A 1 177 ? 4.439 13.203 -0.633 1.00 85.00 177 GLU A O 1
ATOM 1420 N N . ARG A 1 178 ? 5.172 11.655 0.830 1.00 83.38 178 ARG A N 1
ATOM 1421 C CA . ARG A 1 178 ? 6.487 12.250 1.052 1.00 83.38 178 ARG A CA 1
ATOM 1422 C C . ARG A 1 178 ? 7.571 11.211 0.816 1.00 83.38 178 ARG A C 1
ATOM 1424 O O . ARG A 1 178 ? 7.678 10.239 1.558 1.00 83.38 178 ARG A O 1
ATOM 1431 N N . PHE A 1 179 ? 8.424 11.466 -0.166 1.00 79.56 179 PHE A N 1
ATOM 1432 C CA . PHE A 1 179 ? 9.691 10.758 -0.317 1.00 79.56 179 PHE A CA 1
ATOM 1433 C C . PHE A 1 179 ? 10.799 11.636 0.238 1.00 79.56 179 PHE A C 1
ATOM 1435 O O . PHE A 1 179 ? 11.038 12.729 -0.277 1.00 79.56 179 PHE A O 1
ATOM 1442 N N . ASN A 1 180 ? 11.460 11.183 1.297 1.00 74.75 180 ASN A N 1
ATOM 1443 C CA . ASN A 1 180 ? 12.631 11.868 1.824 1.00 74.75 180 ASN A CA 1
ATOM 1444 C C . ASN A 1 180 ? 13.877 11.310 1.149 1.00 74.75 180 ASN A C 1
ATOM 1446 O O . ASN A 1 180 ? 14.073 10.103 1.069 1.00 74.75 180 ASN A O 1
ATOM 1450 N N . PHE A 1 181 ? 14.773 12.190 0.725 1.00 71.94 181 PHE A N 1
ATOM 1451 C CA . PHE A 1 181 ? 16.099 11.793 0.256 1.00 71.94 181 PHE A CA 1
ATOM 1452 C C . PHE A 1 181 ? 17.187 12.170 1.278 1.00 71.94 181 PHE A C 1
ATOM 1454 O O . PHE A 1 181 ? 18.371 12.276 0.940 1.00 71.94 181 PHE A O 1
ATOM 1461 N N . GLU A 1 182 ? 16.795 12.399 2.539 1.00 52.06 182 GLU A N 1
ATOM 1462 C CA . GLU A 1 182 ? 17.705 12.757 3.626 1.00 52.06 182 GLU A CA 1
ATOM 1463 C C . GLU A 1 182 ? 18.537 11.547 4.078 1.00 52.06 182 GLU A C 1
ATOM 1465 O O . GLU A 1 182 ? 18.051 10.431 4.202 1.00 52.06 182 GLU A O 1
ATOM 1470 N N . GLY A 1 183 ? 19.840 11.767 4.277 1.00 51.84 183 GLY A N 1
ATOM 1471 C CA . GLY A 1 183 ? 20.810 10.713 4.603 1.00 51.84 183 GLY A CA 1
ATOM 1472 C C . GLY A 1 183 ? 22.009 10.646 3.657 1.00 51.84 183 GLY A C 1
ATOM 1473 O O . GLY A 1 183 ? 23.016 10.036 4.002 1.00 51.84 183 GLY A O 1
ATOM 1474 N N . TRP A 1 184 ? 21.971 11.331 2.505 1.00 48.62 184 TRP A N 1
ATOM 1475 C CA . TRP A 1 184 ? 23.100 11.301 1.568 1.00 48.62 184 TRP A CA 1
ATOM 1476 C C . TRP A 1 184 ? 23.440 12.649 0.920 1.00 48.62 184 TRP A C 1
ATOM 1478 O O . TRP A 1 184 ? 23.577 12.756 -0.290 1.00 48.62 184 TRP A O 1
ATOM 1488 N N . ARG A 1 185 ? 23.634 13.716 1.699 1.00 51.06 185 ARG A N 1
ATOM 1489 C CA . ARG A 1 185 ? 23.878 15.075 1.159 1.00 51.06 185 ARG A CA 1
ATOM 1490 C C . ARG A 1 185 ? 24.977 15.176 0.078 1.00 51.06 185 ARG A C 1
ATOM 1492 O O . ARG A 1 185 ? 24.857 16.000 -0.824 1.00 51.06 185 ARG A O 1
ATOM 1499 N N . THR A 1 186 ? 26.011 14.335 0.119 1.00 52.62 186 THR A N 1
ATOM 1500 C CA . THR A 1 186 ? 27.075 14.265 -0.905 1.00 52.62 186 THR A CA 1
ATOM 1501 C C . THR A 1 186 ? 26.876 13.132 -1.918 1.00 52.62 186 THR A C 1
ATOM 1503 O O . THR A 1 186 ? 27.096 13.336 -3.111 1.00 52.62 186 THR A O 1
ATOM 1506 N N . GLU A 1 187 ? 26.417 11.955 -1.487 1.00 54.91 187 GLU A N 1
ATOM 1507 C CA . GLU A 1 187 ? 26.221 10.797 -2.372 1.00 54.91 187 GLU A CA 1
ATOM 1508 C C . GLU A 1 187 ? 24.902 10.838 -3.164 1.00 54.91 187 GLU A C 1
ATOM 1510 O O . GLU A 1 187 ? 24.884 10.356 -4.291 1.00 54.91 187 GLU A O 1
ATOM 1515 N N . VAL A 1 188 ? 23.828 11.455 -2.651 1.00 58.31 188 VAL A N 1
ATOM 1516 C CA . VAL A 1 188 ? 22.551 11.678 -3.364 1.00 58.31 188 VAL A CA 1
ATOM 1517 C C . VAL A 1 188 ? 22.825 12.505 -4.605 1.00 58.31 188 VAL A C 1
ATOM 1519 O O . VAL A 1 188 ? 22.368 12.135 -5.670 1.00 58.31 188 VAL A O 1
ATOM 1522 N N . ARG A 1 189 ? 23.633 13.571 -4.551 1.00 62.03 189 ARG A N 1
ATOM 1523 C CA . ARG A 1 189 ? 23.868 14.389 -5.754 1.00 62.03 189 ARG A CA 1
ATOM 1524 C C . ARG A 1 189 ? 24.535 13.591 -6.879 1.00 62.03 189 ARG A C 1
ATOM 1526 O O . ARG A 1 189 ? 24.135 13.726 -8.034 1.00 62.03 189 ARG A O 1
ATOM 1533 N N . SER A 1 190 ? 25.510 12.744 -6.535 1.00 63.72 190 SER A N 1
ATOM 1534 C CA . SER A 1 190 ? 26.156 11.839 -7.494 1.00 63.72 190 SER A CA 1
ATOM 1535 C C . SER A 1 190 ? 25.192 10.756 -7.973 1.00 63.72 190 SER A C 1
ATOM 1537 O O . SER A 1 190 ? 25.048 10.562 -9.171 1.00 63.72 190 SER A O 1
ATOM 1539 N N . ARG A 1 191 ? 24.482 10.086 -7.059 1.00 65.56 191 ARG A N 1
ATOM 1540 C CA . ARG A 1 191 ? 23.595 8.955 -7.368 1.00 65.56 191 ARG A CA 1
ATOM 1541 C C . ARG A 1 191 ? 22.309 9.368 -8.067 1.00 65.56 191 ARG A C 1
ATOM 1543 O O . ARG A 1 191 ? 21.840 8.633 -8.921 1.00 65.56 191 ARG A O 1
ATOM 1550 N N . SER A 1 192 ? 21.755 10.530 -7.746 1.00 70.19 192 SER A N 1
ATOM 1551 C CA . SER A 1 192 ? 20.647 11.145 -8.476 1.00 70.19 192 SER A CA 1
ATOM 1552 C C . SER A 1 192 ? 21.110 11.593 -9.856 1.00 70.19 192 SER A C 1
ATOM 1554 O O . SER A 1 192 ? 20.363 11.429 -10.809 1.00 70.19 192 SER A O 1
ATOM 1556 N N . GLY A 1 193 ? 22.343 12.100 -10.001 1.00 74.56 193 GLY A N 1
ATOM 1557 C CA . GLY A 1 193 ? 22.951 12.353 -11.311 1.00 74.56 193 GLY A CA 1
ATOM 1558 C C . GLY A 1 193 ? 23.097 11.075 -12.142 1.00 74.56 193 GLY A C 1
ATOM 1559 O O . GLY A 1 193 ? 22.661 11.040 -13.291 1.00 74.56 193 GLY A O 1
ATOM 1560 N N . ASP A 1 194 ? 23.629 10.014 -11.534 1.00 82.44 194 ASP A N 1
ATOM 1561 C CA . ASP A 1 194 ? 23.775 8.695 -12.153 1.00 82.44 194 ASP A CA 1
ATOM 1562 C C . ASP A 1 194 ? 22.413 8.098 -12.527 1.00 82.44 194 ASP A C 1
ATOM 1564 O O . ASP A 1 194 ? 22.232 7.621 -13.644 1.00 82.44 194 ASP A O 1
ATOM 1568 N N . LEU A 1 195 ? 21.435 8.147 -11.618 1.00 85.31 195 LEU A N 1
ATOM 1569 C CA . LEU A 1 195 ? 20.086 7.645 -11.852 1.00 85.31 195 LEU A CA 1
ATOM 1570 C C . LEU A 1 195 ? 19.385 8.436 -12.957 1.00 85.31 195 LEU A C 1
ATOM 1572 O O . LEU A 1 195 ? 18.805 7.823 -13.845 1.00 85.31 195 LEU A O 1
ATOM 1576 N N . LEU A 1 196 ? 19.471 9.769 -12.950 1.00 86.00 196 LEU A N 1
ATOM 1577 C CA . LEU A 1 196 ? 18.927 10.609 -14.019 1.00 86.00 196 LEU A CA 1
ATOM 1578 C C . LEU A 1 196 ? 19.555 10.259 -15.372 1.00 86.00 196 LEU A C 1
ATOM 1580 O O . LEU A 1 196 ? 18.831 10.071 -16.346 1.00 86.00 196 LEU A O 1
ATOM 1584 N N . GLY A 1 197 ? 20.882 10.108 -15.428 1.00 86.94 197 GLY A N 1
ATOM 1585 C CA . GLY A 1 197 ? 21.588 9.720 -16.649 1.00 86.94 197 GLY A CA 1
ATOM 1586 C C . GLY A 1 197 ? 21.167 8.341 -17.165 1.00 86.94 197 GLY A C 1
ATOM 1587 O O . GLY A 1 197 ? 20.905 8.178 -18.356 1.00 86.94 197 GLY A O 1
ATOM 1588 N N . LEU A 1 198 ? 21.038 7.358 -16.272 1.00 91.00 198 LEU A N 1
ATOM 1589 C CA . LEU A 1 198 ? 20.620 6.003 -16.634 1.00 91.00 198 LEU A CA 1
ATOM 1590 C C . LEU A 1 198 ? 19.132 5.928 -17.014 1.00 91.00 198 LEU A C 1
ATOM 1592 O O . LEU A 1 198 ? 18.779 5.227 -17.961 1.00 91.00 198 LEU A O 1
ATOM 1596 N N . LEU A 1 199 ? 18.254 6.669 -16.332 1.00 91.25 199 LEU 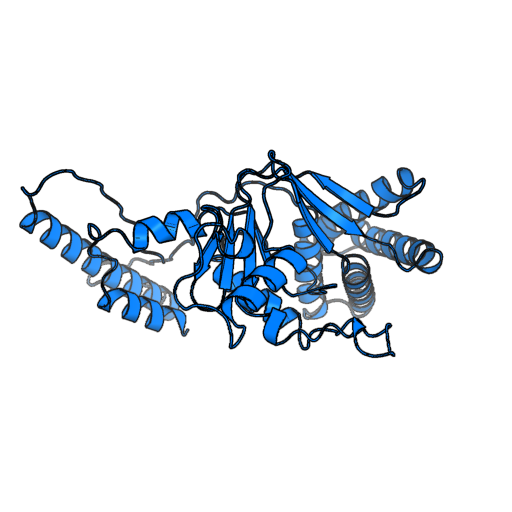A N 1
ATOM 1597 C CA . LEU A 1 199 ? 16.846 6.792 -16.716 1.00 91.25 199 LEU A CA 1
ATOM 1598 C C . LEU A 1 199 ? 16.725 7.433 -18.099 1.00 91.25 199 LEU A C 1
ATOM 1600 O O . LEU A 1 199 ? 15.993 6.923 -18.944 1.00 91.25 199 LEU A O 1
ATOM 1604 N N . HIS A 1 200 ? 17.493 8.490 -18.372 1.00 90.94 200 HIS A N 1
ATOM 1605 C CA . HIS A 1 200 ? 17.543 9.108 -19.695 1.00 90.94 200 HIS A CA 1
ATOM 1606 C C . HIS A 1 200 ? 18.034 8.122 -20.768 1.00 90.94 200 HIS A C 1
ATOM 1608 O O . HIS A 1 200 ? 17.429 8.022 -21.834 1.00 90.94 200 HIS A O 1
ATOM 1614 N N . GLN A 1 201 ? 19.056 7.313 -20.463 1.00 91.56 201 GLN A N 1
ATOM 1615 C CA . GLN A 1 201 ? 19.523 6.243 -21.349 1.00 91.56 201 GLN A CA 1
ATOM 1616 C C . GLN A 1 201 ? 18.426 5.208 -21.646 1.00 91.56 201 GLN A C 1
ATOM 1618 O O . GLN A 1 201 ? 18.340 4.721 -22.774 1.00 91.56 201 GLN A O 1
ATOM 1623 N N . ILE A 1 202 ? 17.575 4.869 -20.672 1.00 90.19 202 ILE A N 1
ATOM 1624 C CA . ILE A 1 202 ? 16.430 3.974 -20.894 1.00 90.19 202 ILE A CA 1
ATOM 1625 C C . ILE A 1 202 ? 15.378 4.644 -21.787 1.00 90.19 202 ILE A C 1
ATOM 1627 O O . ILE A 1 202 ? 14.843 4.000 -22.690 1.00 90.19 202 ILE A O 1
ATOM 1631 N N . VAL A 1 203 ? 15.093 5.928 -21.563 1.00 91.56 203 VAL A N 1
ATOM 1632 C CA . VAL A 1 203 ? 14.088 6.692 -22.319 1.00 91.56 203 VAL A CA 1
ATOM 1633 C C . VAL A 1 203 ? 14.474 6.838 -23.796 1.00 91.56 203 VAL A C 1
ATOM 1635 O O . VAL A 1 203 ? 13.641 6.565 -24.665 1.00 91.56 203 VAL A O 1
ATOM 1638 N N . GLU A 1 204 ? 15.724 7.210 -24.077 1.00 90.19 204 GLU A N 1
ATOM 1639 C CA . GLU A 1 204 ? 16.255 7.389 -25.440 1.00 90.19 204 GLU A CA 1
ATOM 1640 C C . GLU A 1 204 ? 16.684 6.065 -26.096 1.00 90.19 204 GLU A C 1
ATOM 1642 O O . GLU A 1 204 ? 16.761 5.942 -27.321 1.00 90.19 204 GLU A O 1
ATOM 1647 N N . GLY A 1 205 ? 16.965 5.044 -25.286 1.00 85.94 205 GLY A N 1
ATOM 1648 C CA . GLY A 1 205 ? 17.408 3.737 -25.747 1.00 85.94 205 GLY A CA 1
ATOM 1649 C C . GLY A 1 205 ? 16.311 2.900 -26.412 1.00 85.94 205 GLY A C 1
ATOM 1650 O O . GLY A 1 205 ? 15.111 3.180 -26.360 1.00 85.94 205 GLY A O 1
ATOM 1651 N N . ARG A 1 206 ? 16.726 1.779 -27.014 1.00 87.31 206 ARG A N 1
ATOM 1652 C CA . ARG A 1 206 ? 15.822 0.787 -27.624 1.00 87.31 206 ARG A CA 1
ATOM 1653 C C . ARG A 1 206 ? 15.236 -0.168 -26.574 1.00 87.31 206 ARG A C 1
ATOM 1655 O O . ARG A 1 206 ? 15.443 -1.375 -26.651 1.00 87.31 206 ARG A O 1
ATOM 1662 N N . PHE A 1 207 ? 14.514 0.376 -25.595 1.00 89.12 207 PHE A N 1
ATOM 1663 C CA . PHE A 1 207 ? 13.819 -0.398 -24.560 1.00 89.12 207 PHE A CA 1
ATOM 1664 C C . PHE A 1 207 ? 12.310 -0.536 -24.851 1.00 89.12 207 PHE A C 1
ATOM 1666 O O . PHE A 1 207 ? 11.726 0.314 -25.539 1.00 89.12 207 PHE A O 1
ATOM 1673 N N . PRO A 1 208 ? 11.636 -1.582 -24.330 1.00 89.62 208 PRO A N 1
ATOM 1674 C CA . PRO A 1 208 ? 10.193 -1.750 -24.489 1.00 89.62 208 PRO A CA 1
ATOM 1675 C C . PRO A 1 208 ? 9.407 -0.531 -23.979 1.00 89.62 208 PRO A C 1
ATOM 1677 O O . PRO A 1 208 ? 9.792 0.081 -22.981 1.00 89.62 208 PRO A O 1
ATOM 1680 N N . PRO A 1 209 ? 8.276 -0.165 -24.614 1.00 89.00 209 PRO A N 1
ATOM 1681 C CA . PRO A 1 209 ? 7.488 1.002 -24.208 1.00 89.00 209 PRO A CA 1
ATOM 1682 C C . PRO A 1 209 ? 6.977 0.901 -22.765 1.00 89.00 209 PRO A C 1
ATOM 1684 O O . PRO A 1 209 ? 6.857 1.929 -22.104 1.00 89.00 209 PRO A O 1
ATOM 1687 N N . LYS A 1 210 ? 6.731 -0.321 -22.275 1.00 88.81 210 LYS A N 1
ATOM 1688 C CA . LYS A 1 210 ? 6.318 -0.584 -20.892 1.00 88.81 210 LYS A CA 1
ATOM 1689 C C . LYS A 1 210 ? 7.372 -0.191 -19.856 1.00 88.81 210 LYS A C 1
ATOM 1691 O O . LYS A 1 210 ? 7.002 0.261 -18.790 1.00 88.81 210 LYS A O 1
ATOM 1696 N N . LEU A 1 211 ? 8.661 -0.276 -20.195 1.00 90.44 211 LEU A N 1
ATOM 1697 C CA . LEU A 1 211 ? 9.750 0.173 -19.323 1.00 90.44 211 LEU A CA 1
ATOM 1698 C C . LEU A 1 211 ? 10.056 1.667 -19.518 1.00 90.44 211 LEU A C 1
ATOM 1700 O O . LEU A 1 211 ? 10.332 2.387 -18.563 1.00 90.44 211 LEU A O 1
ATOM 1704 N N . ARG A 1 212 ? 9.977 2.158 -20.763 1.00 92.38 212 ARG A N 1
ATOM 1705 C CA . ARG A 1 212 ? 10.300 3.557 -21.095 1.00 92.38 212 ARG A CA 1
ATOM 1706 C C . ARG A 1 212 ? 9.324 4.569 -20.509 1.00 92.38 212 ARG A C 1
ATOM 1708 O O . ARG A 1 212 ? 9.752 5.651 -20.123 1.00 92.38 212 ARG A O 1
ATOM 1715 N N . ARG A 1 213 ? 8.026 4.254 -20.486 1.00 90.62 213 ARG A N 1
ATOM 1716 C CA . ARG A 1 213 ? 6.990 5.150 -19.946 1.00 90.62 213 ARG A CA 1
ATOM 1717 C C . ARG A 1 213 ? 7.217 5.475 -18.462 1.00 90.62 213 ARG A C 1
ATOM 1719 O O . ARG A 1 213 ? 7.438 6.651 -18.189 1.00 90.62 213 ARG A O 1
ATOM 1726 N N . PRO A 1 214 ? 7.274 4.496 -17.540 1.00 90.50 214 PRO A N 1
ATOM 1727 C CA . PRO A 1 214 ? 7.502 4.792 -16.129 1.00 90.50 214 PRO A CA 1
ATOM 1728 C C . PRO A 1 214 ? 8.907 5.368 -15.886 1.00 90.50 214 PRO A C 1
ATOM 1730 O O . PRO A 1 214 ? 9.061 6.296 -15.101 1.00 90.50 214 PRO A O 1
ATOM 1733 N N . ALA A 1 215 ? 9.932 4.948 -16.646 1.00 91.50 215 ALA A N 1
ATOM 1734 C CA . ALA A 1 215 ? 11.257 5.577 -16.574 1.00 91.50 215 ALA A CA 1
ATOM 1735 C C . ALA A 1 215 ? 11.227 7.079 -16.919 1.00 91.50 215 ALA A C 1
ATOM 1737 O O . ALA A 1 215 ? 11.939 7.876 -16.307 1.00 91.50 215 ALA A O 1
ATOM 1738 N N . LYS A 1 216 ? 10.394 7.479 -17.889 1.00 90.94 216 LYS A N 1
ATOM 1739 C CA . LYS A 1 216 ? 10.210 8.882 -18.277 1.00 90.94 216 LYS A CA 1
ATOM 1740 C C . LYS A 1 216 ? 9.510 9.688 -17.185 1.00 90.94 216 LYS A C 1
ATOM 1742 O O . LYS A 1 216 ? 9.906 10.831 -16.960 1.00 90.94 216 LYS A O 1
ATOM 1747 N N . GLU A 1 217 ? 8.493 9.130 -16.534 1.00 89.75 217 GLU A N 1
ATOM 1748 C CA . GLU A 1 217 ? 7.786 9.821 -15.449 1.00 89.75 217 GLU A CA 1
ATOM 1749 C C . GLU A 1 217 ? 8.680 9.973 -14.211 1.00 89.75 217 GLU A C 1
ATOM 1751 O O . GLU A 1 217 ? 8.858 11.097 -13.737 1.00 89.75 217 GLU A O 1
ATOM 1756 N N . LEU A 1 218 ? 9.401 8.917 -13.809 1.00 87.81 218 LEU A N 1
ATOM 1757 C CA . LEU A 1 218 ? 10.423 9.005 -12.757 1.00 87.81 218 LEU A CA 1
ATOM 1758 C C . LEU A 1 218 ? 11.497 10.051 -13.082 1.00 87.81 218 LEU A C 1
ATOM 1760 O O . LEU A 1 218 ? 11.877 10.852 -12.232 1.00 87.81 218 LEU A O 1
ATOM 1764 N N . HIS A 1 219 ? 11.969 10.099 -14.329 1.00 87.38 219 HIS A N 1
ATOM 1765 C CA . HIS A 1 219 ? 12.948 11.098 -14.754 1.00 87.38 219 HIS A CA 1
ATOM 1766 C C . HIS A 1 219 ? 12.407 12.534 -14.637 1.00 87.38 219 HIS A C 1
ATOM 1768 O O . HIS A 1 219 ? 13.118 13.425 -14.173 1.00 87.38 219 HIS A O 1
ATOM 1774 N N . LYS A 1 220 ? 11.147 12.781 -15.024 1.00 85.44 220 LYS A N 1
ATOM 1775 C CA . LYS A 1 220 ? 10.512 14.103 -14.879 1.00 85.44 220 LYS A CA 1
ATOM 1776 C C . LYS A 1 220 ? 10.341 14.503 -13.415 1.00 85.44 220 LYS A C 1
ATOM 1778 O O . LYS A 1 220 ? 10.601 15.661 -13.091 1.00 85.44 220 LYS A O 1
ATOM 1783 N N . LEU A 1 221 ? 9.908 13.570 -12.566 1.00 80.69 221 LEU A N 1
ATOM 1784 C CA . LEU A 1 221 ? 9.744 13.777 -11.126 1.00 80.69 221 LEU A CA 1
ATOM 1785 C C . LEU A 1 221 ? 11.068 14.254 -10.519 1.00 80.69 221 LEU A C 1
ATOM 1787 O O . LEU A 1 221 ? 11.124 15.307 -9.891 1.00 80.69 221 LEU A O 1
ATOM 1791 N N . LEU A 1 222 ? 12.162 13.552 -10.814 1.00 78.38 222 LEU A N 1
ATOM 1792 C CA . LEU A 1 222 ? 13.477 13.853 -10.247 1.00 78.38 222 LEU A CA 1
ATOM 1793 C C . LEU A 1 222 ? 14.103 15.154 -10.770 1.00 78.38 222 LEU A C 1
ATOM 1795 O O . LEU A 1 222 ? 14.837 15.813 -10.033 1.00 78.38 222 LEU A O 1
ATOM 1799 N N . ILE A 1 223 ? 13.837 15.543 -12.023 1.00 77.62 223 ILE A N 1
ATOM 1800 C CA . ILE A 1 223 ? 14.320 16.827 -12.562 1.00 77.62 223 ILE A CA 1
ATOM 1801 C C . ILE A 1 223 ? 13.631 18.009 -11.885 1.00 77.62 223 ILE A C 1
ATOM 1803 O O . ILE A 1 223 ? 14.321 18.934 -11.461 1.00 77.62 223 ILE A O 1
ATOM 1807 N N . ARG A 1 224 ? 12.297 17.973 -11.763 1.00 71.12 224 ARG A N 1
ATOM 1808 C CA . ARG A 1 224 ? 11.524 19.061 -11.137 1.00 71.12 224 ARG A CA 1
ATOM 1809 C C . ARG A 1 224 ? 12.018 19.353 -9.721 1.00 71.12 224 ARG A C 1
ATOM 1811 O O . ARG A 1 224 ? 12.209 20.506 -9.355 1.00 71.12 224 ARG A O 1
ATOM 1818 N N . GLU A 1 225 ? 12.306 18.302 -8.964 1.00 65.12 225 GLU A N 1
ATOM 1819 C CA . GLU A 1 225 ? 12.802 18.415 -7.591 1.00 65.12 225 GLU A CA 1
ATOM 1820 C C . GLU A 1 225 ? 14.240 18.927 -7.516 1.00 65.12 225 GLU A C 1
ATOM 1822 O O . GLU A 1 225 ? 14.566 19.760 -6.673 1.00 65.12 225 GLU A O 1
ATOM 1827 N N . LYS A 1 226 ? 15.110 18.502 -8.441 1.00 65.56 226 LYS A N 1
ATOM 1828 C CA . LYS A 1 226 ? 16.481 19.022 -8.529 1.00 65.56 226 LYS A CA 1
ATOM 1829 C C . LYS A 1 226 ? 16.511 20.541 -8.748 1.00 65.56 226 LYS A C 1
ATOM 1831 O O . LYS A 1 226 ? 17.443 21.193 -8.284 1.00 65.56 226 LYS A O 1
ATOM 1836 N N . GLU A 1 227 ? 15.530 21.084 -9.466 1.00 61.78 227 GLU A N 1
ATOM 1837 C CA . GLU A 1 227 ? 15.398 22.521 -9.739 1.00 61.78 227 GLU A CA 1
ATOM 1838 C C . GLU A 1 227 ? 14.763 23.292 -8.566 1.00 61.78 227 GLU A C 1
ATOM 1840 O O . GLU A 1 227 ? 15.110 24.452 -8.349 1.00 61.78 227 GLU A O 1
ATOM 1845 N N . ALA A 1 228 ? 13.885 22.649 -7.785 1.00 57.81 228 ALA A N 1
ATOM 1846 C CA . ALA A 1 228 ? 13.199 23.242 -6.632 1.00 57.81 228 ALA A CA 1
ATOM 1847 C C . ALA A 1 228 ? 13.998 23.172 -5.309 1.00 57.81 228 ALA A C 1
ATOM 1849 O O . ALA A 1 228 ? 13.760 23.960 -4.388 1.00 57.81 228 ALA A O 1
ATOM 1850 N N . ALA A 1 229 ? 14.959 22.251 -5.194 1.00 53.56 229 ALA A N 1
ATOM 1851 C CA . ALA A 1 229 ? 15.690 21.979 -3.959 1.00 53.56 229 ALA A CA 1
ATOM 1852 C C . ALA A 1 229 ? 16.629 23.130 -3.555 1.00 53.56 229 ALA A C 1
ATOM 1854 O O . ALA A 1 229 ? 17.781 23.200 -3.989 1.00 53.56 229 ALA A O 1
ATOM 1855 N N . THR A 1 230 ? 16.161 24.014 -2.664 1.00 50.41 230 THR A N 1
ATOM 1856 C CA . THR A 1 230 ? 17.032 25.019 -2.028 1.00 50.41 230 THR A CA 1
ATOM 1857 C C . THR A 1 230 ? 17.446 24.639 -0.601 1.00 50.41 230 THR A C 1
ATOM 1859 O O . THR A 1 230 ? 18.528 25.051 -0.190 1.00 50.41 230 THR A O 1
ATOM 1862 N N . GLN A 1 231 ? 16.665 23.845 0.158 1.00 50.44 231 GLN A N 1
ATOM 1863 C CA . GLN A 1 231 ? 16.998 23.512 1.564 1.00 50.44 231 GLN A CA 1
ATOM 1864 C C . GLN A 1 231 ? 16.569 22.108 2.062 1.00 50.44 231 GLN A C 1
ATOM 1866 O O . GLN A 1 231 ? 17.266 21.569 2.919 1.00 50.44 231 GLN A O 1
ATOM 1871 N N . GLU A 1 232 ? 15.543 21.460 1.491 1.00 54.22 232 GLU A N 1
ATOM 1872 C CA . GLU A 1 232 ? 15.136 20.076 1.825 1.00 54.22 232 GLU A CA 1
ATOM 1873 C C . GLU A 1 232 ? 14.991 19.241 0.537 1.00 54.22 232 GLU A C 1
ATOM 1875 O O . GLU A 1 232 ? 14.331 19.671 -0.407 1.00 54.22 232 GLU A O 1
ATOM 1880 N N . TYR A 1 233 ? 15.637 18.067 0.462 1.00 63.00 233 TYR A N 1
ATOM 1881 C CA . TYR A 1 233 ? 15.488 17.126 -0.660 1.00 63.00 233 TYR A CA 1
ATOM 1882 C C . TYR A 1 233 ? 14.360 16.147 -0.329 1.00 63.00 233 TYR A C 1
ATOM 1884 O O . TYR A 1 233 ? 14.614 15.011 0.076 1.00 63.00 233 TYR A O 1
ATOM 1892 N N . SER A 1 234 ? 13.116 16.594 -0.452 1.00 65.88 234 SER A N 1
ATOM 1893 C CA . SER A 1 234 ? 11.950 15.721 -0.328 1.00 65.88 234 SER A CA 1
ATOM 1894 C C . SER A 1 234 ? 10.968 15.990 -1.452 1.00 65.88 234 SER A C 1
ATOM 1896 O O . SER A 1 234 ? 10.609 17.145 -1.658 1.00 65.88 234 SER A O 1
ATOM 1898 N N . THR A 1 235 ? 10.493 14.940 -2.119 1.00 67.69 235 THR A N 1
ATOM 1899 C CA . THR A 1 235 ? 9.366 15.065 -3.046 1.00 67.69 235 THR A CA 1
ATOM 1900 C C . THR A 1 235 ? 8.069 14.982 -2.258 1.00 67.69 235 THR A C 1
ATOM 1902 O O . THR A 1 235 ? 7.882 14.042 -1.481 1.00 67.69 235 THR A O 1
ATOM 1905 N N . LEU A 1 236 ? 7.184 15.956 -2.466 1.00 77.75 236 LEU A N 1
ATOM 1906 C CA . LEU A 1 236 ? 5.868 16.019 -1.839 1.00 77.75 236 LEU A CA 1
ATOM 1907 C C . LEU A 1 236 ? 4.775 15.999 -2.907 1.00 77.75 236 LEU A C 1
ATOM 1909 O O . LEU A 1 236 ? 4.789 16.815 -3.830 1.00 77.75 236 LEU A O 1
ATOM 1913 N N . GLN A 1 237 ? 3.796 15.112 -2.747 1.00 80.19 237 GLN A N 1
ATOM 1914 C CA . GLN A 1 237 ? 2.559 15.135 -3.519 1.00 80.19 237 GLN A CA 1
ATOM 1915 C C . GLN A 1 237 ? 1.365 15.172 -2.575 1.00 80.19 237 GLN A C 1
ATOM 1917 O O . GLN A 1 237 ? 1.078 14.199 -1.882 1.00 80.19 237 GLN A O 1
ATOM 1922 N N . SER A 1 238 ? 0.629 16.282 -2.579 1.00 79.00 238 SER A N 1
ATOM 1923 C CA . SER A 1 238 ? -0.668 16.335 -1.909 1.00 79.00 238 SER A CA 1
ATOM 1924 C C . SER A 1 238 ? -1.683 15.501 -2.688 1.00 79.00 238 SER A C 1
ATOM 1926 O O . SER A 1 238 ? -1.893 15.712 -3.887 1.00 79.00 238 SER A O 1
ATOM 1928 N N . LEU A 1 239 ? -2.334 14.578 -1.994 1.00 79.75 239 LEU A N 1
ATOM 1929 C CA . LEU A 1 239 ? -3.380 13.726 -2.529 1.00 79.75 239 LEU A CA 1
ATOM 1930 C C . LEU A 1 239 ? -4.742 14.355 -2.220 1.00 79.75 239 LEU A C 1
ATOM 1932 O O . LEU A 1 239 ? -5.031 14.764 -1.096 1.00 79.75 239 LEU A O 1
ATOM 1936 N N . LYS A 1 240 ? -5.591 14.461 -3.243 1.00 73.62 240 LYS A N 1
ATOM 1937 C CA . LYS A 1 240 ? -6.968 14.956 -3.111 1.00 73.62 240 LYS A CA 1
ATOM 1938 C C . LYS A 1 240 ? -7.939 13.787 -3.203 1.00 73.62 240 LYS A C 1
ATOM 1940 O O . LYS A 1 240 ? -8.701 13.709 -4.157 1.00 73.62 240 LYS A O 1
ATOM 1945 N N . THR A 1 241 ? -7.861 12.889 -2.231 1.00 75.31 241 THR A N 1
ATOM 1946 C CA . THR A 1 241 ? -8.749 11.730 -2.112 1.00 75.31 241 THR A CA 1
ATOM 1947 C C . THR A 1 241 ? -9.232 11.602 -0.678 1.00 75.31 241 THR A C 1
ATOM 1949 O O . THR A 1 241 ? -8.488 11.869 0.267 1.00 75.31 241 THR A O 1
ATOM 1952 N N . ASP A 1 242 ? -10.486 11.199 -0.542 1.00 77.00 242 ASP A N 1
ATOM 1953 C CA . ASP A 1 242 ? -11.133 10.796 0.699 1.00 77.00 242 ASP A CA 1
ATOM 1954 C C . ASP A 1 242 ? -11.149 9.267 0.862 1.00 77.00 242 ASP A C 1
ATOM 1956 O O . ASP A 1 242 ? -11.877 8.738 1.699 1.00 77.00 242 ASP A O 1
ATOM 1960 N N . ASN A 1 243 ? -10.348 8.540 0.077 1.00 81.88 243 ASN A N 1
ATOM 1961 C CA . ASN A 1 243 ? -10.419 7.085 -0.008 1.00 81.88 243 ASN A CA 1
ATOM 1962 C C . ASN A 1 243 ? -9.157 6.366 0.462 1.00 81.88 243 ASN A C 1
ATOM 1964 O O . ASN A 1 243 ? -8.922 5.226 0.071 1.00 81.88 243 ASN A O 1
ATOM 1968 N N . ILE A 1 244 ? -8.336 6.987 1.305 1.00 87.06 244 ILE A N 1
ATOM 1969 C CA . ILE A 1 244 ? -7.159 6.313 1.862 1.00 87.06 244 ILE A CA 1
ATOM 1970 C C . ILE A 1 244 ? -7.550 5.529 3.106 1.00 87.06 244 ILE A C 1
ATOM 1972 O O . ILE A 1 244 ? -8.177 6.056 4.021 1.00 87.06 244 ILE A O 1
ATOM 1976 N N . VAL A 1 245 ? -7.125 4.272 3.150 1.00 88.81 245 VAL A N 1
ATOM 1977 C CA . VAL A 1 245 ? -7.265 3.402 4.316 1.00 88.81 245 VAL A CA 1
ATOM 1978 C C . VAL A 1 245 ? -5.889 2.881 4.699 1.00 88.81 245 VAL A C 1
ATOM 1980 O O . VAL A 1 245 ? -5.108 2.488 3.828 1.00 88.81 245 VAL A O 1
ATOM 1983 N N . VAL A 1 246 ? -5.590 2.875 5.997 1.00 91.75 246 VAL A N 1
ATOM 1984 C CA . VAL A 1 246 ? -4.299 2.445 6.541 1.00 91.75 246 VAL A CA 1
ATOM 1985 C C . VAL A 1 246 ? -4.477 1.215 7.422 1.00 91.75 246 VAL A C 1
ATOM 1987 O O . VAL A 1 246 ? -5.263 1.230 8.361 1.00 91.75 246 VAL A O 1
ATOM 1990 N N . ALA A 1 247 ? -3.726 0.154 7.146 1.00 91.88 247 ALA A N 1
ATOM 1991 C CA . ALA A 1 247 ? -3.624 -1.027 7.988 1.00 91.88 247 ALA A CA 1
ATOM 1992 C C . ALA A 1 247 ? -2.327 -1.010 8.795 1.00 91.88 247 ALA A C 1
ATOM 1994 O O . ALA A 1 247 ? -1.246 -0.719 8.274 1.00 91.88 247 ALA A O 1
ATOM 1995 N N . LEU A 1 248 ? -2.423 -1.403 10.059 1.00 92.88 248 LEU A N 1
ATOM 1996 C CA . LEU A 1 248 ? -1.277 -1.595 10.936 1.00 92.88 248 LEU A CA 1
ATOM 1997 C C . LEU A 1 248 ? -1.505 -2.815 11.847 1.00 92.88 248 LEU A C 1
ATOM 1999 O O . LEU A 1 248 ? -2.648 -3.201 12.100 1.00 92.88 248 LEU A O 1
ATOM 2003 N N . PRO A 1 249 ? -0.440 -3.461 12.338 1.00 91.44 249 PRO A N 1
ATOM 2004 C CA . PRO A 1 249 ? -0.562 -4.538 13.315 1.00 91.44 249 PRO A CA 1
ATOM 2005 C C . PRO A 1 249 ? -1.226 -4.062 14.612 1.00 91.44 249 PRO A C 1
ATOM 2007 O O . PRO A 1 249 ? -0.866 -3.019 15.157 1.00 91.44 249 PRO A O 1
ATOM 2010 N N . LEU A 1 250 ? -2.147 -4.879 15.127 1.00 88.69 250 LEU A N 1
ATOM 2011 C CA . LEU A 1 250 ? -2.902 -4.613 16.355 1.00 88.69 250 LEU A CA 1
ATOM 2012 C C . LEU A 1 250 ? -1.991 -4.358 17.564 1.00 88.69 250 LEU A C 1
ATOM 2014 O O . LEU A 1 250 ? -2.208 -3.412 18.319 1.00 88.69 250 LEU A O 1
ATOM 2018 N N . ASP A 1 251 ? -0.970 -5.204 17.718 1.00 86.00 251 ASP A N 1
ATOM 2019 C CA . ASP A 1 251 ? -0.248 -5.371 18.983 1.00 86.00 251 ASP A CA 1
ATOM 2020 C C . ASP A 1 251 ? 1.275 -5.202 18.866 1.00 86.00 251 ASP A C 1
ATOM 2022 O O . ASP A 1 251 ? 2.058 -5.670 19.690 1.00 86.00 251 ASP A O 1
ATOM 2026 N N . TYR A 1 252 ? 1.725 -4.522 17.812 1.00 86.50 252 TYR A N 1
ATOM 2027 C CA . TYR A 1 252 ? 3.151 -4.344 17.532 1.00 86.50 252 TYR A CA 1
ATOM 2028 C C . TYR A 1 252 ? 3.980 -3.748 18.680 1.00 86.50 252 TYR A C 1
ATOM 2030 O O . TYR A 1 252 ? 5.088 -4.240 18.897 1.00 86.50 252 TYR A O 1
ATOM 2038 N N . PRO A 1 253 ? 3.486 -2.765 19.463 1.00 86.56 253 PRO A N 1
ATOM 2039 C CA . PRO A 1 253 ? 4.242 -2.213 20.584 1.00 86.56 253 PRO A CA 1
ATOM 2040 C C . PRO A 1 253 ? 4.655 -3.225 21.664 1.00 86.56 253 PRO A C 1
ATOM 2042 O O . PRO A 1 253 ? 5.594 -2.943 22.397 1.00 86.56 253 PRO A O 1
ATOM 2045 N N . HIS A 1 254 ? 4.008 -4.394 21.784 1.00 83.75 254 HIS A N 1
ATOM 2046 C CA . HIS A 1 254 ? 4.487 -5.444 22.699 1.00 83.75 254 HIS A CA 1
ATOM 2047 C C . HIS A 1 254 ? 5.742 -6.151 22.206 1.00 83.75 254 HIS A C 1
ATOM 2049 O O . HIS A 1 254 ? 6.543 -6.630 23.007 1.00 83.75 254 HIS A O 1
ATOM 2055 N N . PHE A 1 255 ? 5.904 -6.228 20.890 1.00 78.62 255 PHE A N 1
ATOM 2056 C CA . PHE A 1 255 ? 7.049 -6.861 20.245 1.00 78.62 255 PHE A CA 1
ATOM 2057 C C . PHE A 1 255 ? 8.150 -5.843 19.926 1.00 78.62 255 PHE A C 1
ATOM 2059 O O . PHE A 1 255 ? 9.289 -6.226 19.659 1.00 78.62 255 PHE A O 1
ATOM 2066 N N . TRP A 1 256 ? 7.824 -4.549 19.982 1.00 74.81 256 TRP A N 1
ATOM 2067 C CA . TRP A 1 256 ? 8.764 -3.455 19.804 1.00 74.81 256 TRP A CA 1
ATOM 2068 C C . TRP A 1 256 ? 9.404 -3.060 21.133 1.00 74.81 256 TRP A C 1
ATOM 2070 O O . TRP A 1 256 ? 8.767 -2.497 22.023 1.00 74.81 256 TRP A O 1
ATOM 2080 N N . THR A 1 257 ? 10.701 -3.318 21.262 1.00 64.50 257 THR A N 1
ATOM 2081 C CA . THR A 1 257 ? 11.469 -2.809 22.398 1.00 64.50 257 THR A CA 1
ATOM 2082 C C . THR A 1 257 ? 12.056 -1.466 21.992 1.00 64.50 257 THR A C 1
ATOM 2084 O O . THR A 1 257 ? 12.946 -1.409 21.146 1.00 64.50 257 THR A O 1
ATOM 2087 N N . ASN A 1 258 ? 11.576 -0.370 22.583 1.00 56.75 258 ASN A N 1
ATOM 2088 C CA . ASN A 1 258 ? 12.242 0.920 22.434 1.00 56.75 258 ASN A CA 1
ATOM 2089 C C . ASN A 1 258 ? 13.655 0.801 23.028 1.00 56.75 258 ASN A C 1
ATOM 2091 O O . ASN A 1 258 ? 13.839 0.883 24.239 1.00 56.75 258 ASN A O 1
ATOM 2095 N N . LEU A 1 259 ? 14.666 0.644 22.169 1.00 51.75 259 LEU A N 1
ATOM 2096 C CA . LEU A 1 259 ? 16.093 0.622 22.527 1.00 51.75 259 LEU A CA 1
ATOM 2097 C C . LEU A 1 259 ? 16.583 1.937 23.173 1.00 51.75 259 LEU A C 1
ATOM 2099 O O . LEU A 1 259 ? 17.760 2.062 23.491 1.00 51.75 259 LEU A O 1
ATOM 2103 N N . HIS A 1 260 ? 15.694 2.907 23.407 1.00 48.22 260 HIS A N 1
ATOM 2104 C CA . HIS A 1 260 ? 15.976 4.113 24.183 1.00 48.22 260 HIS A CA 1
ATOM 2105 C C . HIS A 1 260 ? 16.308 3.838 25.660 1.00 48.22 260 HIS A C 1
ATOM 2107 O O . HIS A 1 260 ? 16.971 4.673 26.266 1.00 48.22 260 HIS A O 1
ATOM 2113 N N . ASP A 1 261 ? 15.926 2.679 26.211 1.00 48.22 261 ASP A N 1
ATOM 2114 C CA . ASP A 1 261 ? 16.297 2.271 27.580 1.00 48.22 261 ASP A CA 1
ATOM 2115 C C . ASP A 1 261 ? 17.636 1.503 27.653 1.00 48.22 261 ASP A C 1
ATOM 2117 O O . ASP A 1 261 ? 18.089 1.127 28.734 1.00 48.22 261 ASP A O 1
ATOM 2121 N N . SER A 1 262 ? 18.302 1.285 26.515 1.00 45.84 262 SER A N 1
ATOM 2122 C CA . SER A 1 262 ? 19.654 0.720 26.438 1.00 45.84 262 SER A CA 1
ATOM 2123 C C . SER A 1 262 ? 20.640 1.780 25.943 1.00 45.84 262 SER A C 1
ATOM 2125 O O . SER A 1 262 ? 20.359 2.479 24.973 1.00 45.84 262 SER A O 1
ATOM 2127 N N . GLU A 1 263 ? 21.814 1.886 26.571 1.00 49.72 263 GLU A N 1
ATOM 2128 C CA . GLU A 1 263 ? 22.853 2.886 26.249 1.00 49.72 263 GLU A CA 1
ATOM 2129 C C . GLU A 1 263 ? 23.383 2.822 24.791 1.00 49.72 263 GLU A C 1
ATOM 2131 O O . GLU A 1 263 ? 24.101 3.717 24.351 1.00 49.72 263 GLU A O 1
ATOM 2136 N N . ASP A 1 264 ? 22.963 1.829 23.999 1.00 42.22 264 ASP A N 1
ATOM 2137 C CA . ASP A 1 264 ? 23.248 1.687 22.567 1.00 42.22 264 ASP A CA 1
ATOM 2138 C C . ASP A 1 264 ? 22.161 2.351 21.693 1.00 42.22 264 ASP A C 1
ATOM 2140 O O . ASP A 1 264 ? 21.455 1.709 20.910 1.00 42.22 264 ASP A O 1
ATOM 2144 N N . SER A 1 265 ? 22.034 3.676 21.793 1.00 41.53 265 SER A N 1
ATOM 2145 C CA . SER A 1 265 ? 20.975 4.508 21.181 1.00 41.53 265 SER A CA 1
ATOM 2146 C C . SER A 1 265 ? 20.966 4.600 19.638 1.00 41.53 265 SER A C 1
ATOM 2148 O O . SER A 1 265 ? 20.361 5.516 19.084 1.00 41.53 265 SER A O 1
ATOM 2150 N N . PHE A 1 266 ? 21.638 3.699 18.914 1.00 39.56 266 PHE A N 1
ATOM 2151 C CA . PHE A 1 266 ? 21.841 3.809 17.459 1.00 39.56 266 PHE A CA 1
ATOM 2152 C C . PHE A 1 266 ? 21.235 2.689 16.612 1.00 39.56 266 PHE A C 1
ATOM 2154 O O . PHE A 1 266 ? 21.243 2.790 15.384 1.00 39.56 266 PHE A O 1
ATOM 2161 N N . ARG A 1 267 ? 20.694 1.623 17.208 1.00 43.84 267 ARG A N 1
ATOM 2162 C CA . ARG A 1 267 ? 20.050 0.565 16.421 1.00 43.84 267 ARG A CA 1
ATOM 2163 C C . ARG A 1 267 ? 18.561 0.860 16.276 1.00 43.84 267 ARG A C 1
ATOM 2165 O O . ARG A 1 267 ? 17.762 0.434 17.096 1.00 43.84 267 ARG A O 1
ATOM 2172 N N . GLN A 1 268 ? 18.180 1.562 15.206 1.00 56.50 268 GLN A N 1
ATOM 2173 C CA . GLN A 1 268 ? 16.823 1.419 14.670 1.00 56.50 268 GLN A CA 1
ATOM 2174 C C . GLN A 1 268 ? 16.626 -0.073 14.379 1.00 56.50 268 GLN A C 1
ATOM 2176 O O . GLN A 1 268 ? 17.368 -0.647 13.579 1.00 56.50 268 GLN A O 1
ATOM 2181 N N . GLN A 1 269 ? 15.722 -0.733 15.101 1.00 59.78 269 GLN A N 1
ATOM 2182 C CA . GLN A 1 269 ? 15.498 -2.162 14.934 1.00 59.78 269 GLN A CA 1
ATOM 2183 C C . GLN A 1 269 ? 14.940 -2.393 13.525 1.00 59.78 269 GLN A C 1
ATOM 2185 O O . GLN A 1 269 ? 13.811 -2.020 13.217 1.00 59.78 269 GLN A O 1
ATOM 2190 N N . MET A 1 270 ? 15.765 -2.951 12.636 1.00 66.19 270 MET A N 1
ATOM 2191 C CA . MET A 1 270 ? 15.333 -3.291 11.285 1.00 66.19 270 MET A CA 1
ATOM 2192 C C . MET A 1 270 ? 14.372 -4.475 11.367 1.00 66.19 270 MET A C 1
ATOM 2194 O O . MET A 1 270 ? 14.699 -5.498 11.966 1.00 66.19 270 MET A O 1
ATOM 2198 N N . LEU A 1 271 ? 13.194 -4.329 10.764 1.00 76.94 271 LEU A N 1
ATOM 2199 C CA . LEU A 1 271 ? 12.252 -5.432 10.606 1.00 76.94 271 LEU A CA 1
ATOM 2200 C C . LEU A 1 271 ? 12.905 -6.575 9.829 1.00 76.94 271 LEU A C 1
ATOM 2202 O O . LEU A 1 271 ? 13.483 -6.358 8.761 1.00 76.94 271 LEU A O 1
ATOM 2206 N N . GLU A 1 272 ? 12.754 -7.789 10.345 1.00 77.44 272 GLU A N 1
ATOM 2207 C CA . GLU A 1 272 ? 13.006 -9.001 9.576 1.00 77.44 272 GLU A CA 1
ATOM 2208 C C . GLU A 1 272 ? 11.942 -9.101 8.471 1.00 77.44 272 GLU A C 1
ATOM 2210 O O . GLU A 1 272 ? 10.749 -8.915 8.725 1.00 77.44 272 GLU A O 1
ATOM 2215 N N . ASP A 1 273 ? 12.389 -9.300 7.230 1.00 84.38 273 ASP A N 1
ATOM 2216 C CA . ASP A 1 273 ? 11.550 -9.443 6.035 1.00 84.38 273 ASP A CA 1
ATOM 2217 C C . ASP A 1 273 ? 10.403 -8.415 5.901 1.00 84.38 273 ASP A C 1
ATOM 2219 O O . ASP A 1 273 ? 9.217 -8.767 5.882 1.00 84.38 273 ASP A O 1
ATOM 2223 N N . PRO A 1 274 ? 10.706 -7.116 5.710 1.00 88.44 274 PRO A N 1
ATOM 2224 C CA . PRO A 1 274 ? 9.683 -6.068 5.641 1.00 88.44 274 PRO A CA 1
ATOM 2225 C C . PRO A 1 274 ? 8.693 -6.257 4.476 1.00 88.44 274 PRO A C 1
ATOM 2227 O O . PRO A 1 274 ? 7.563 -5.771 4.528 1.00 88.44 274 PRO A O 1
ATOM 2230 N N . GLY A 1 275 ? 9.080 -7.001 3.434 1.00 89.06 275 GLY A N 1
ATOM 2231 C CA . GLY A 1 275 ? 8.190 -7.364 2.331 1.00 89.06 275 GLY A CA 1
ATOM 2232 C C . GLY A 1 275 ? 7.043 -8.287 2.756 1.00 89.06 275 GLY A C 1
ATOM 2233 O O . GLY A 1 275 ? 5.936 -8.155 2.234 1.00 89.06 275 GLY A O 1
ATOM 2234 N N . VAL A 1 276 ? 7.270 -9.180 3.726 1.00 89.62 276 VAL A N 1
ATOM 2235 C CA . VAL A 1 276 ? 6.226 -10.067 4.266 1.00 89.62 276 VAL A CA 1
ATOM 2236 C C . VAL A 1 276 ? 5.191 -9.245 5.025 1.00 89.62 276 VAL A C 1
ATOM 2238 O O . VAL A 1 276 ? 3.998 -9.390 4.765 1.00 89.62 276 VAL A O 1
ATOM 2241 N N . TRP A 1 277 ? 5.642 -8.315 5.872 1.00 90.31 277 TRP A N 1
ATOM 2242 C CA . TRP A 1 277 ? 4.775 -7.364 6.574 1.00 90.31 277 TRP A CA 1
ATOM 2243 C C . TRP A 1 277 ? 3.911 -6.554 5.613 1.00 90.31 277 TRP A C 1
ATOM 2245 O O . TRP A 1 277 ? 2.688 -6.538 5.747 1.00 90.31 277 TRP A O 1
ATOM 2255 N N . ARG A 1 278 ? 4.535 -5.946 4.597 1.00 91.25 278 ARG A N 1
ATOM 2256 C CA . ARG A 1 278 ? 3.826 -5.183 3.564 1.00 91.25 278 ARG A CA 1
ATOM 2257 C C . ARG A 1 278 ? 2.756 -6.025 2.869 1.00 91.25 278 ARG A C 1
ATOM 2259 O O . ARG A 1 278 ? 1.636 -5.568 2.674 1.00 91.25 278 ARG A O 1
ATOM 2266 N N . ASN A 1 279 ? 3.087 -7.255 2.482 1.00 88.31 279 ASN A N 1
ATOM 2267 C CA . ASN A 1 279 ? 2.153 -8.116 1.760 1.00 88.31 279 ASN A CA 1
ATOM 2268 C C . ASN A 1 279 ? 1.006 -8.604 2.657 1.00 88.31 279 ASN A C 1
ATOM 2270 O O . ASN A 1 279 ? -0.135 -8.649 2.202 1.00 88.31 279 ASN A O 1
ATOM 2274 N N . ALA A 1 280 ? 1.285 -8.949 3.917 1.00 87.38 280 ALA A N 1
ATOM 2275 C CA . ALA A 1 280 ? 0.271 -9.385 4.874 1.00 87.38 280 ALA A CA 1
ATOM 2276 C C . ALA A 1 280 ? -0.718 -8.256 5.204 1.00 87.38 280 ALA A C 1
ATOM 2278 O O . ALA A 1 280 ? -1.926 -8.454 5.101 1.00 87.38 280 ALA A O 1
ATOM 2279 N N . LEU A 1 281 ? -0.209 -7.059 5.509 1.00 89.31 281 LEU A N 1
ATOM 2280 C CA . LEU A 1 281 ? -1.032 -5.873 5.760 1.00 89.31 281 LEU A CA 1
ATOM 2281 C C . LEU A 1 281 ? -1.777 -5.416 4.495 1.00 89.31 281 LEU A C 1
ATOM 2283 O O . LEU A 1 281 ? -2.942 -5.057 4.559 1.00 89.31 281 LEU A O 1
ATOM 2287 N N . GLY A 1 282 ? -1.159 -5.490 3.314 1.00 87.25 282 GLY A N 1
ATOM 2288 C CA . GLY A 1 282 ? -1.842 -5.154 2.059 1.00 87.25 282 GLY A CA 1
ATOM 2289 C C . GLY A 1 282 ? -3.017 -6.080 1.735 1.00 87.25 282 GLY A C 1
ATOM 2290 O O . GLY A 1 282 ? -4.020 -5.637 1.176 1.00 87.25 282 GLY A O 1
ATOM 2291 N N . ARG A 1 283 ? -2.937 -7.358 2.124 1.00 82.38 283 ARG A N 1
ATOM 2292 C CA . ARG A 1 283 ? -4.042 -8.315 1.958 1.00 82.38 283 ARG A CA 1
ATOM 2293 C C . ARG A 1 283 ? -5.235 -8.005 2.863 1.00 82.38 283 ARG A C 1
ATOM 2295 O O . ARG A 1 283 ? -6.354 -8.316 2.463 1.00 82.38 283 ARG A O 1
ATOM 2302 N N . SER A 1 284 ? -5.034 -7.374 4.025 1.00 80.94 284 SER A N 1
ATOM 2303 C CA . SER A 1 284 ? -6.152 -6.996 4.904 1.00 80.94 284 SER A CA 1
ATOM 2304 C C . SER A 1 284 ? -6.994 -5.844 4.340 1.00 80.94 284 SER A C 1
ATOM 2306 O O . SER A 1 284 ? -8.157 -5.710 4.7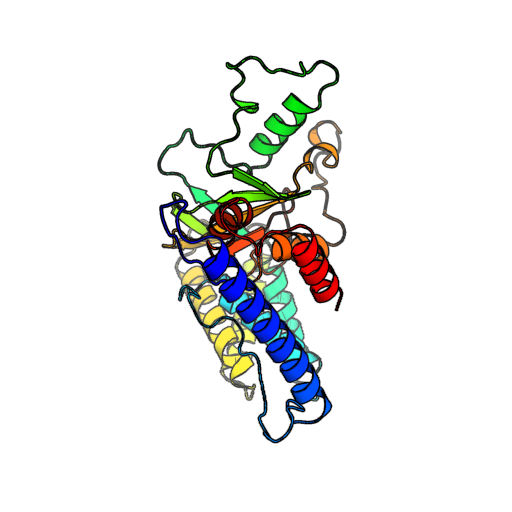07 1.00 80.94 284 SER A O 1
ATOM 2308 N N . LEU A 1 285 ? -6.457 -5.064 3.394 1.00 78.06 285 LEU A N 1
ATOM 2309 C CA . LEU A 1 285 ? -7.131 -3.917 2.773 1.00 78.06 285 LEU A CA 1
ATOM 2310 C C . LEU A 1 285 ? -7.883 -4.249 1.466 1.00 78.06 285 LEU A C 1
ATOM 2312 O O . LEU A 1 285 ? -8.231 -3.360 0.695 1.00 78.06 285 LEU A O 1
ATOM 2316 N N . THR A 1 286 ? -8.172 -5.525 1.192 1.00 67.12 286 THR A N 1
ATOM 2317 C CA . THR A 1 286 ? -8.968 -5.977 0.026 1.00 67.12 286 THR A CA 1
ATOM 2318 C C . THR A 1 286 ? -8.459 -5.509 -1.354 1.00 67.12 286 THR A C 1
ATOM 2320 O O . THR A 1 286 ? -9.245 -5.215 -2.236 1.00 67.12 286 THR A O 1
ATOM 2323 N N . SER A 1 287 ? -7.145 -5.486 -1.599 1.00 56.59 287 SER A N 1
ATOM 2324 C CA . SER A 1 287 ? -6.457 -5.515 -2.921 1.00 56.59 287 SER A CA 1
ATOM 2325 C C . SER A 1 287 ? -6.924 -4.633 -4.111 1.00 56.59 287 SER A C 1
ATOM 2327 O O . SER A 1 287 ? -6.438 -4.852 -5.217 1.00 56.59 287 SER A O 1
ATOM 2329 N N . GLN A 1 288 ? -7.816 -3.652 -3.953 1.00 62.59 288 GLN A N 1
ATOM 2330 C CA . GLN A 1 288 ? -8.343 -2.847 -5.075 1.00 62.59 288 GLN A CA 1
ATOM 2331 C C . GLN A 1 288 ? -7.515 -1.591 -5.403 1.00 62.59 288 GLN A C 1
ATOM 2333 O O . GLN A 1 288 ? -7.984 -0.729 -6.134 1.00 62.59 288 GLN A O 1
ATOM 2338 N N . GLY A 1 289 ? -6.281 -1.481 -4.905 1.00 70.56 289 GLY A N 1
ATOM 2339 C CA . GLY A 1 289 ? -5.436 -0.322 -5.184 1.00 70.56 289 GLY A CA 1
ATOM 2340 C C . GLY A 1 289 ? -3.962 -0.549 -4.878 1.00 70.56 289 GLY A C 1
ATOM 2341 O O . GLY A 1 289 ? -3.550 -1.611 -4.394 1.00 70.56 289 GLY A O 1
ATOM 2342 N N . LEU A 1 290 ? -3.155 0.470 -5.170 1.00 82.94 290 LEU A N 1
ATOM 2343 C CA . LEU A 1 290 ? -1.728 0.467 -4.889 1.00 82.94 290 LEU A CA 1
ATOM 2344 C C . LEU A 1 290 ? -1.464 0.319 -3.383 1.00 82.94 290 LEU A C 1
ATOM 2346 O O . LEU A 1 290 ? -1.902 1.131 -2.573 1.00 82.94 290 LEU A O 1
ATOM 2350 N N . VAL A 1 291 ? -0.677 -0.697 -3.028 1.00 88.69 291 VAL A N 1
ATOM 2351 C CA . VAL A 1 291 ? -0.194 -0.941 -1.663 1.00 88.69 291 VAL A CA 1
ATOM 2352 C C . VAL A 1 291 ? 1.059 -0.102 -1.405 1.00 88.69 291 VAL A C 1
ATOM 2354 O O . VAL A 1 291 ? 2.137 -0.405 -1.935 1.00 88.69 291 VAL A O 1
ATOM 2357 N N . MET A 1 292 ? 0.926 0.915 -0.558 1.00 90.06 292 MET A N 1
ATOM 2358 C CA . MET A 1 292 ? 2.005 1.794 -0.102 1.00 90.06 292 MET A CA 1
ATOM 2359 C C . MET A 1 292 ? 2.528 1.368 1.283 1.00 90.06 292 MET A C 1
ATOM 2361 O O . MET A 1 292 ? 1.723 0.924 2.099 1.00 90.06 292 MET A O 1
ATOM 2365 N N . PRO A 1 293 ? 3.831 1.516 1.592 1.00 90.62 293 PRO A N 1
ATOM 2366 C CA . PRO A 1 293 ? 4.910 1.948 0.698 1.00 90.62 293 PRO A CA 1
ATOM 2367 C C . PRO A 1 293 ? 5.180 0.925 -0.408 1.00 90.62 293 PRO A C 1
ATOM 2369 O O . PRO A 1 293 ? 5.034 -0.271 -0.186 1.00 90.62 293 PRO A O 1
ATOM 2372 N N . VAL A 1 294 ? 5.626 1.357 -1.589 1.00 89.81 294 VAL A N 1
ATOM 2373 C CA . VAL A 1 294 ? 6.003 0.431 -2.680 1.00 89.81 294 VAL A CA 1
ATOM 2374 C C . VAL A 1 294 ? 7.298 -0.313 -2.360 1.00 89.81 294 VAL A C 1
ATOM 2376 O O . VAL A 1 294 ? 7.400 -1.523 -2.573 1.00 89.81 294 VAL A O 1
ATOM 2379 N N . VAL A 1 295 ? 8.281 0.403 -1.814 1.00 90.00 295 VAL A N 1
ATOM 2380 C CA . VAL A 1 295 ? 9.507 -0.175 -1.266 1.00 90.00 295 VAL A CA 1
ATOM 2381 C C . VAL A 1 295 ? 9.277 -0.408 0.221 1.00 90.00 295 VAL A C 1
ATOM 2383 O O . VAL A 1 295 ? 9.141 0.538 0.986 1.00 90.00 295 VAL A O 1
ATOM 2386 N N . SER A 1 296 ? 9.211 -1.671 0.639 1.00 86.94 296 SER A N 1
ATOM 2387 C CA . SER A 1 296 ? 8.989 -2.047 2.038 1.00 86.94 296 SER A CA 1
ATOM 2388 C C . SER A 1 296 ? 10.233 -1.766 2.888 1.00 86.94 296 SER A C 1
ATOM 2390 O O . SER A 1 296 ? 11.001 -2.678 3.192 1.00 86.94 296 SER A O 1
ATOM 2392 N N . GLN A 1 297 ? 10.457 -0.506 3.241 1.00 84.81 297 GLN A N 1
ATOM 2393 C CA . GLN A 1 297 ? 11.462 -0.094 4.210 1.00 84.81 297 GLN A CA 1
ATOM 2394 C C . GLN A 1 297 ? 10.793 0.813 5.238 1.00 84.81 297 GLN A C 1
ATOM 2396 O O . GLN A 1 297 ? 10.454 1.960 4.971 1.00 84.81 297 GLN A O 1
ATOM 2401 N N . TYR A 1 298 ? 10.566 0.258 6.423 1.00 82.75 298 TYR A N 1
ATOM 2402 C CA . TYR A 1 298 ? 9.903 0.954 7.515 1.00 82.75 298 TYR A CA 1
ATOM 2403 C C . TYR A 1 298 ? 10.951 1.555 8.449 1.00 82.75 298 TYR A C 1
ATOM 2405 O O . TYR A 1 298 ? 11.865 0.853 8.877 1.00 82.75 298 TYR A O 1
ATOM 2413 N N . GLN A 1 299 ? 10.819 2.844 8.767 1.00 69.75 299 GLN A N 1
ATOM 2414 C CA . GLN A 1 299 ? 11.713 3.522 9.716 1.00 69.75 299 GLN A CA 1
ATOM 2415 C C . GLN A 1 299 ? 11.328 3.282 11.178 1.00 69.75 299 GLN A C 1
ATOM 2417 O O . GLN A 1 299 ? 12.201 3.211 12.037 1.00 69.75 299 GLN A O 1
ATOM 2422 N N . ALA A 1 300 ? 10.023 3.200 11.453 1.00 74.44 300 ALA A N 1
ATOM 2423 C CA . ALA A 1 300 ? 9.485 3.087 12.805 1.00 74.44 300 ALA A CA 1
ATOM 2424 C C . ALA A 1 300 ? 8.804 1.735 13.023 1.00 74.44 300 ALA A C 1
ATOM 2426 O O . ALA A 1 300 ? 9.288 0.919 13.787 1.00 74.44 300 ALA A O 1
ATOM 2427 N N . PHE A 1 301 ? 7.694 1.474 12.338 1.00 85.00 301 PHE A N 1
ATOM 2428 C CA . PHE A 1 301 ? 6.932 0.236 12.486 1.00 85.00 301 PHE A CA 1
ATOM 2429 C C . PHE A 1 301 ? 6.212 -0.093 11.170 1.00 85.00 301 PHE A C 1
ATOM 2431 O O . PHE A 1 301 ? 6.091 0.795 10.318 1.00 85.00 301 PHE A O 1
ATOM 2438 N N . PRO A 1 302 ? 5.770 -1.344 10.955 1.00 90.06 302 PRO A N 1
ATOM 2439 C CA . PRO A 1 302 ? 5.136 -1.725 9.707 1.00 90.06 302 PRO A CA 1
ATOM 2440 C C . PRO A 1 302 ? 3.710 -1.183 9.646 1.00 90.06 302 PRO A C 1
ATOM 2442 O O . PRO A 1 302 ? 2.915 -1.364 10.563 1.00 90.06 302 PRO A O 1
ATOM 2445 N N . TRP A 1 303 ? 3.387 -0.556 8.527 1.00 92.06 303 TRP A N 1
ATOM 2446 C CA . TRP A 1 303 ? 2.051 -0.092 8.174 1.00 92.06 303 TRP A CA 1
ATOM 2447 C C . TRP A 1 303 ? 1.872 -0.229 6.663 1.00 92.06 303 TRP A C 1
ATOM 2449 O O . TRP A 1 303 ? 2.842 -0.376 5.914 1.00 92.06 303 TRP A O 1
ATOM 2459 N N . VAL A 1 304 ? 0.635 -0.207 6.193 1.00 92.75 304 VAL A N 1
ATOM 2460 C CA . VAL A 1 304 ? 0.327 -0.165 4.765 1.00 92.75 304 VAL A CA 1
ATOM 2461 C C . VAL A 1 304 ? -0.836 0.769 4.528 1.00 92.75 304 VAL A C 1
ATOM 2463 O O . VAL A 1 304 ? -1.764 0.789 5.322 1.00 92.75 304 VAL A O 1
ATOM 2466 N N . ALA A 1 305 ? -0.813 1.496 3.420 1.00 90.69 305 ALA A N 1
ATOM 2467 C CA . ALA A 1 305 ? -1.950 2.272 2.958 1.00 90.69 305 ALA A CA 1
ATOM 2468 C C . ALA A 1 305 ? -2.395 1.821 1.566 1.00 90.69 305 ALA A C 1
ATOM 2470 O O . ALA A 1 305 ? -1.568 1.414 0.746 1.00 90.69 305 ALA A O 1
ATOM 2471 N N . VAL A 1 306 ? -3.695 1.916 1.303 1.00 87.19 306 VAL A N 1
ATOM 2472 C CA . VAL A 1 306 ? -4.297 1.711 -0.018 1.00 87.19 306 VAL A CA 1
ATOM 2473 C C . VAL A 1 306 ? -5.277 2.850 -0.282 1.00 87.19 306 VAL A C 1
ATOM 2475 O O . VAL A 1 306 ? -6.044 3.227 0.604 1.00 87.19 306 VAL A O 1
ATOM 2478 N N . ALA A 1 307 ? -5.256 3.389 -1.500 1.00 79.69 307 ALA A N 1
ATOM 2479 C CA . ALA A 1 307 ? -6.334 4.232 -2.003 1.00 79.69 307 ALA A CA 1
ATOM 2480 C C . ALA A 1 307 ? -7.474 3.321 -2.499 1.00 79.69 307 ALA A C 1
ATOM 2482 O O . ALA A 1 307 ? -7.348 2.668 -3.532 1.00 79.69 307 ALA A O 1
ATOM 2483 N N . GLY A 1 308 ? -8.543 3.206 -1.711 1.00 69.62 308 GLY A N 1
ATOM 2484 C CA . GLY A 1 308 ? -9.719 2.378 -1.975 1.00 69.62 308 GLY A CA 1
ATOM 2485 C C . GLY A 1 308 ? -10.559 2.156 -0.712 1.00 69.62 308 GLY A C 1
ATOM 2486 O O . GLY A 1 308 ? -10.364 1.178 0.008 1.00 69.62 308 GLY A O 1
ATOM 2487 N N . ARG A 1 309 ? -11.544 3.028 -0.451 1.00 62.03 309 ARG A N 1
ATOM 2488 C CA . ARG A 1 309 ? -12.364 3.072 0.786 1.00 62.03 309 ARG A CA 1
ATOM 2489 C C . ARG A 1 309 ? -13.388 1.943 0.957 1.00 62.03 309 ARG A C 1
ATOM 2491 O O . ARG A 1 309 ? -14.348 2.057 1.711 1.00 62.03 309 ARG A O 1
ATOM 2498 N N . ARG A 1 310 ? -13.239 0.829 0.245 1.00 58.00 310 ARG A N 1
ATOM 2499 C CA . ARG A 1 310 ? -14.269 -0.220 0.226 1.00 58.00 310 ARG A CA 1
ATOM 2500 C C . ARG A 1 310 ? -14.188 -1.204 1.388 1.00 58.00 310 ARG A C 1
ATOM 2502 O O . ARG A 1 310 ? -15.139 -1.951 1.581 1.00 58.00 310 ARG A O 1
ATOM 2509 N N . VAL A 1 311 ? -13.114 -1.189 2.178 1.00 59.25 311 VAL A N 1
ATOM 2510 C CA . VAL A 1 311 ? -12.928 -2.141 3.287 1.00 59.25 311 VAL A CA 1
ATOM 2511 C C . VAL A 1 311 ? -13.954 -1.916 4.403 1.00 59.25 311 VAL A C 1
ATOM 2513 O O . VAL A 1 311 ? -14.624 -2.857 4.814 1.00 59.25 311 VAL A O 1
ATOM 2516 N N . THR A 1 312 ? -14.132 -0.676 4.868 1.00 60.25 312 THR A N 1
ATOM 2517 C CA . THR A 1 312 ? -15.050 -0.343 5.974 1.00 60.25 312 THR A CA 1
ATOM 2518 C C . THR A 1 312 ? -16.519 -0.436 5.565 1.00 60.25 312 THR A C 1
ATOM 2520 O O . THR A 1 312 ? -17.312 -1.030 6.289 1.00 60.25 312 THR A O 1
ATOM 2523 N N . ALA A 1 313 ? -16.877 0.031 4.365 1.00 61.44 313 ALA A N 1
ATOM 2524 C CA . ALA A 1 313 ? -18.240 -0.102 3.838 1.00 61.44 313 ALA A CA 1
ATOM 2525 C C . ALA A 1 313 ? -18.672 -1.575 3.650 1.00 61.44 313 ALA A C 1
ATOM 2527 O O . ALA A 1 313 ? -19.841 -1.923 3.824 1.00 61.44 313 ALA A O 1
ATOM 2528 N N . GLN A 1 314 ? -17.730 -2.469 3.322 1.00 57.78 314 GLN A N 1
ATOM 2529 C CA . GLN A 1 314 ? -18.004 -3.906 3.247 1.00 57.78 314 GLN A CA 1
ATOM 2530 C C . GLN A 1 314 ? -18.275 -4.517 4.627 1.00 57.78 314 GLN A C 1
ATOM 2532 O O . GLN A 1 314 ? -19.146 -5.376 4.724 1.00 57.78 314 GLN A O 1
ATOM 2537 N N . LEU A 1 315 ? -17.592 -4.073 5.690 1.00 59.28 315 LEU A N 1
ATOM 2538 C CA . LEU A 1 315 ? -17.802 -4.603 7.044 1.00 59.28 315 LEU A CA 1
ATOM 2539 C C . LEU A 1 315 ? -19.223 -4.373 7.553 1.00 59.28 315 LEU A C 1
ATOM 2541 O O . LEU A 1 315 ? -19.850 -5.319 8.020 1.00 59.28 315 LEU A O 1
ATOM 2545 N N . GLU A 1 316 ? -19.747 -3.152 7.432 1.00 59.97 316 GLU A N 1
ATOM 2546 C CA . GLU A 1 316 ? -21.126 -2.845 7.849 1.00 59.97 316 GLU A CA 1
ATOM 2547 C C . GLU A 1 316 ? -22.136 -3.752 7.144 1.00 59.97 316 GLU A C 1
ATOM 2549 O O . GLU A 1 316 ? -23.102 -4.221 7.739 1.00 59.97 316 GLU A O 1
ATOM 2554 N N . THR A 1 317 ? -21.859 -4.061 5.879 1.00 55.19 317 THR A N 1
ATOM 2555 C CA . THR A 1 317 ? -22.709 -4.922 5.064 1.00 55.19 317 THR A CA 1
ATOM 2556 C C . THR A 1 317 ? -22.582 -6.405 5.446 1.00 55.19 317 THR A C 1
ATOM 2558 O O . THR A 1 317 ? -23.558 -7.146 5.358 1.00 55.19 317 THR A O 1
ATOM 2561 N N . LEU A 1 318 ? -21.401 -6.850 5.894 1.00 52.34 318 LEU A N 1
ATOM 2562 C CA . LEU A 1 318 ? -21.151 -8.226 6.349 1.00 52.34 318 LEU A CA 1
ATOM 2563 C C . LEU A 1 318 ? -21.815 -8.546 7.696 1.00 52.34 318 LEU A C 1
ATOM 2565 O O . LEU A 1 318 ? -22.141 -9.705 7.939 1.00 52.34 318 LEU A O 1
ATOM 2569 N N . PHE A 1 319 ? -22.003 -7.549 8.564 1.00 51.47 319 PHE A N 1
ATOM 2570 C CA . PHE A 1 319 ? -22.600 -7.716 9.897 1.00 51.47 319 PHE A CA 1
ATOM 2571 C C . PHE A 1 319 ? -24.086 -7.340 9.967 1.00 51.47 319 PHE A C 1
ATOM 2573 O O . PHE A 1 319 ? -24.660 -7.288 11.053 1.00 51.47 319 PHE A O 1
ATOM 2580 N N . ASP A 1 320 ? -24.726 -7.080 8.828 1.00 51.81 320 ASP A N 1
ATOM 2581 C CA . ASP A 1 320 ? -26.157 -6.806 8.775 1.00 51.81 320 ASP A CA 1
ATOM 2582 C C . ASP A 1 320 ? -26.949 -8.121 8.652 1.00 51.81 320 ASP A C 1
ATOM 2584 O O . ASP A 1 320 ? -26.954 -8.793 7.615 1.00 51.81 320 ASP A O 1
ATOM 2588 N N . ASP A 1 321 ? -27.650 -8.469 9.738 1.00 47.12 321 ASP A N 1
ATOM 2589 C CA . ASP A 1 321 ? -28.462 -9.686 9.915 1.00 47.12 321 ASP A CA 1
ATOM 2590 C C . ASP A 1 321 ? -29.568 -9.869 8.855 1.00 47.12 321 ASP A C 1
ATOM 2592 O O . ASP A 1 321 ? -30.205 -10.924 8.767 1.00 47.12 321 ASP A O 1
ATOM 2596 N N . ARG A 1 322 ? -29.825 -8.848 8.029 1.00 47.97 322 ARG A N 1
ATOM 2597 C CA . ARG A 1 322 ? -30.766 -8.914 6.905 1.00 47.97 322 ARG A CA 1
ATOM 2598 C C . ARG A 1 322 ? -30.214 -9.700 5.712 1.00 47.97 322 ARG A C 1
ATOM 2600 O O . ARG A 1 322 ? -30.997 -10.099 4.844 1.00 47.97 322 ARG A O 1
ATOM 2607 N N . TYR A 1 323 ? -28.908 -9.969 5.660 1.00 50.09 323 TYR A N 1
ATOM 2608 C CA . TYR A 1 323 ? -28.268 -10.634 4.526 1.00 50.09 323 TYR A CA 1
ATOM 2609 C C . TYR A 1 323 ? -27.945 -12.105 4.814 1.00 50.09 323 TYR A C 1
ATOM 2611 O O . TYR A 1 323 ? -26.952 -12.461 5.438 1.00 50.09 323 TYR A O 1
ATOM 2619 N N . PHE A 1 324 ? -28.757 -12.995 4.239 1.00 44.81 324 PHE A N 1
ATOM 2620 C CA . PHE A 1 324 ? -28.579 -14.455 4.273 1.00 44.81 324 PHE A CA 1
ATOM 2621 C C . PHE A 1 324 ? -27.210 -14.935 3.737 1.00 44.81 324 PHE A C 1
ATOM 2623 O O . PHE A 1 324 ? -26.734 -15.999 4.119 1.00 44.81 324 PHE A O 1
ATOM 2630 N N . MET A 1 325 ? -26.555 -14.147 2.875 1.00 48.03 325 MET A N 1
ATOM 2631 C CA . MET A 1 325 ? -25.237 -14.455 2.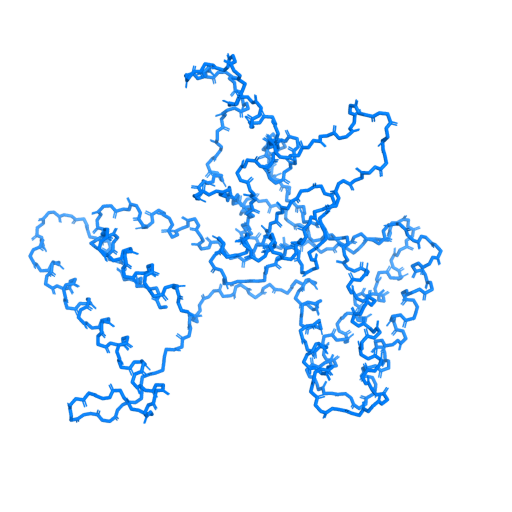293 1.00 48.03 325 MET A CA 1
ATOM 2632 C C . MET A 1 325 ? -24.060 -14.296 3.279 1.00 48.03 325 MET A C 1
ATOM 2634 O O . MET A 1 325 ? -22.957 -14.736 2.965 1.00 48.03 325 MET A O 1
ATOM 2638 N N . ALA A 1 326 ? -24.282 -13.711 4.463 1.00 47.97 326 ALA A N 1
ATOM 2639 C CA . ALA A 1 326 ? -23.283 -13.572 5.527 1.00 47.97 326 ALA A CA 1
ATOM 2640 C C . ALA A 1 326 ? -23.266 -14.759 6.517 1.00 47.97 326 ALA A C 1
ATOM 2642 O O . ALA A 1 326 ? -22.588 -14.708 7.545 1.00 47.97 326 ALA A O 1
ATOM 2643 N N . SER A 1 327 ? -24.007 -15.839 6.232 1.00 48.50 327 SER A N 1
ATOM 2644 C CA . SER A 1 327 ? -24.072 -17.003 7.118 1.00 48.50 327 SER A CA 1
ATOM 2645 C C . SER A 1 327 ? -22.711 -17.708 7.250 1.00 48.50 327 SER A C 1
ATOM 2647 O O . SER A 1 327 ? -21.880 -17.719 6.334 1.00 48.50 327 SER A O 1
ATOM 2649 N N . SER A 1 328 ? -22.484 -18.332 8.408 1.00 45.03 328 SER A N 1
ATOM 2650 C CA . SER A 1 328 ? -21.289 -19.120 8.748 1.00 45.03 328 SER A CA 1
ATOM 2651 C C . SER A 1 328 ? -20.869 -20.117 7.659 1.00 45.03 328 SER A C 1
ATOM 2653 O O . SER A 1 328 ? -19.682 -20.375 7.464 1.00 45.03 328 SER A O 1
ATOM 2655 N N . GLU A 1 329 ? -21.835 -20.652 6.917 1.00 46.00 329 GLU A N 1
ATOM 2656 C CA . GLU A 1 329 ? -21.652 -21.659 5.873 1.00 46.00 329 GLU A CA 1
ATOM 2657 C C . GLU A 1 329 ? -21.043 -21.079 4.584 1.00 46.00 329 GLU A C 1
ATOM 2659 O O . GLU A 1 329 ? -20.282 -21.767 3.901 1.00 46.00 329 GLU A O 1
ATOM 2664 N N . LEU A 1 330 ? -21.321 -19.813 4.256 1.00 53.78 330 LEU A N 1
ATOM 2665 C CA . LEU A 1 330 ? -20.728 -19.132 3.099 1.00 53.78 330 LEU A CA 1
ATOM 2666 C C . LEU A 1 330 ? -19.365 -18.517 3.421 1.00 53.78 330 LEU A C 1
ATOM 2668 O O . LEU A 1 330 ? -18.499 -18.496 2.549 1.00 53.78 330 LEU A O 1
ATOM 2672 N N . ASN A 1 331 ? -19.119 -18.125 4.673 1.00 49.16 331 ASN A N 1
ATOM 2673 C CA . ASN A 1 331 ? -17.770 -17.786 5.138 1.00 49.16 331 ASN A CA 1
ATOM 2674 C C . ASN A 1 331 ? -16.815 -18.985 5.043 1.00 49.16 331 ASN A C 1
ATOM 2676 O O . ASN A 1 331 ? -15.661 -18.814 4.656 1.00 49.16 331 ASN A O 1
ATOM 2680 N N . LEU A 1 332 ? -17.304 -20.204 5.301 1.00 42.97 332 LEU A N 1
ATOM 2681 C CA . LEU A 1 332 ? -16.546 -21.436 5.068 1.00 42.97 332 LEU A CA 1
ATOM 2682 C C . LEU A 1 332 ? -16.250 -21.646 3.574 1.00 42.97 332 LEU A C 1
ATOM 2684 O O . LEU A 1 332 ? -15.128 -21.988 3.215 1.00 42.97 332 LEU A O 1
ATOM 2688 N N . LEU A 1 333 ? -17.227 -21.406 2.694 1.00 47.12 333 LEU A N 1
ATOM 2689 C CA . LEU A 1 333 ? -17.014 -21.488 1.246 1.00 47.12 333 LEU A CA 1
ATOM 2690 C C . LEU A 1 333 ? -16.007 -20.431 0.762 1.00 47.12 333 LEU A C 1
ATOM 2692 O O . LEU A 1 333 ? -15.126 -20.754 -0.028 1.00 47.12 333 LEU A O 1
ATOM 2696 N N . ASN A 1 334 ? -16.096 -19.197 1.262 1.00 46.97 334 ASN A N 1
ATOM 2697 C CA . ASN A 1 334 ? -15.135 -18.133 0.976 1.00 46.97 334 ASN A CA 1
ATOM 2698 C C . ASN A 1 334 ? -13.729 -18.493 1.475 1.00 46.97 334 ASN A C 1
ATOM 2700 O O . ASN A 1 334 ? -12.770 -18.274 0.745 1.00 46.97 334 ASN A O 1
ATOM 2704 N N . ALA A 1 335 ? -13.600 -19.092 2.664 1.00 44.91 335 ALA A N 1
ATOM 2705 C CA . ALA A 1 335 ? -12.321 -19.574 3.187 1.00 44.91 335 ALA A CA 1
ATOM 2706 C C . ALA A 1 335 ? -11.724 -20.694 2.315 1.00 44.91 335 ALA A C 1
ATOM 2708 O O . ALA A 1 335 ? -10.550 -20.632 1.969 1.00 44.91 335 ALA A O 1
ATOM 2709 N N . ILE A 1 336 ? -12.541 -21.664 1.885 1.00 46.88 336 ILE A N 1
ATOM 2710 C CA . ILE A 1 336 ? -12.117 -22.746 0.978 1.00 46.88 336 ILE A CA 1
ATOM 2711 C C . ILE A 1 336 ? -11.684 -22.192 -0.390 1.00 46.88 336 ILE A C 1
ATOM 2713 O O . ILE A 1 336 ? -10.761 -22.715 -1.001 1.00 46.88 336 ILE A O 1
ATOM 2717 N N . LEU A 1 337 ? -12.333 -21.133 -0.879 1.00 46.56 337 LEU A N 1
ATOM 2718 C CA . LEU A 1 337 ? -12.000 -20.491 -2.157 1.00 46.56 337 LEU A CA 1
ATOM 2719 C C . LEU A 1 337 ? -10.816 -19.510 -2.075 1.00 46.56 337 LEU A C 1
ATOM 2721 O O . LEU A 1 337 ? -10.364 -19.048 -3.120 1.00 46.56 337 LEU A O 1
ATOM 2725 N N . LEU A 1 338 ? -10.359 -19.155 -0.871 1.00 40.50 338 LEU A N 1
ATOM 2726 C CA . LEU A 1 338 ? -9.220 -18.260 -0.621 1.00 40.50 338 LEU A CA 1
ATOM 2727 C C . LEU A 1 338 ? -7.891 -19.011 -0.415 1.00 40.50 338 LEU A C 1
ATOM 2729 O O . LEU A 1 338 ? -6.844 -18.366 -0.430 1.00 40.50 338 LEU A O 1
ATOM 2733 N N . GLU A 1 339 ? -7.918 -20.332 -0.194 1.00 34.50 339 GLU A N 1
ATOM 2734 C CA . GLU A 1 339 ? -6.716 -21.163 0.016 1.00 34.50 339 GLU A CA 1
ATOM 2735 C C . GLU A 1 339 ? -6.037 -21.672 -1.276 1.00 34.50 339 GLU A C 1
ATOM 2737 O O . GLU A 1 339 ? -4.983 -22.301 -1.183 1.00 34.50 339 GLU A O 1
ATOM 2742 N N . ASP A 1 340 ? -6.561 -21.334 -2.460 1.00 34.81 340 ASP A N 1
ATOM 2743 C CA . ASP A 1 340 ? -5.910 -21.521 -3.774 1.00 34.81 340 ASP A CA 1
ATOM 2744 C C . ASP A 1 340 ? -5.576 -20.164 -4.424 1.00 34.81 340 ASP A C 1
ATOM 2746 O O . ASP A 1 340 ? -4.568 -20.085 -5.173 1.00 34.81 340 ASP A O 1
#

pLDDT: mean 74.4, std 16.22, range [34.22, 94.25]